Protein AF-A0A7Y5ARB4-F1 (afdb_monomer)

Sequence (357 aa):
MLLVENVQQQLQLLVRQRLTLIHNRYSGFAQLRQHDYRLLDCVQLASDCAADSTAPGWLNWLLAADRSVLLRPEALSEFEQQSDIWLLLHELKIRRSPGLKQAVLAQLQAENTAETDLYLRLAARLQLTFNPFDTALASTPDATTPEVLWYVACSGQLSLLPALIAFTQQLSADNPLLPCCHLAIYLLNDKAQQKTDEAELALALAATRQLSHQTLMLLMAGASDTVQSRVINQLSNNSGTANMAIAAMGYSGQLKFVPLLLELAQADDSREVATDSLTVLLGSIEADSLLSAPQLVTDFQLPPAGARQLGGSHISSAQLAGIWQGGNTQQRQLVACYRSLATAGTPLSDACALTTA

Radius of gyration: 21.6 Å; Cα contacts (8 Å, |Δi|>4): 464; chains: 1; bounding box: 57×45×59 Å

Foldseek 3Di:
DPDLVCLLVVLVVLLVVLVVLQPDLQNWPVNNQVSLVVNLVSLVSNLVSDDDPPDQPLSVVLSDQDDLDQDDLVSVVVDPPSLLSSLQSLLSSCVRVVCNLVSLVVVCQDPDDPCNLSSLVSCLQVLPDDASCVGVCVVDLVSDDLSNLVSLLQNLPLVCLVVLVVSLVPDDPPDLCNLSSVSSNLLQPDCVPDPDQLLVSQVSCVVSVNRDLLSLLLSLLQDDPVSLVSNLVVLCVDPSRVLVSLLSLLSNQFCVCVLVLLVLCVDPVNVVSSLVSLCQNANNVVSVVCNVPVVCVVVPPDPPHPFGGTNNHTDDPVVLVVCCRTGRQSNVQSSLSNVSSVDNSNGRHHSSHSDPD

Organism: NCBI:txid2740584

Nearest PDB structures (foldseek):
  1oyz-assembly1_A  TM=2.532E-01  e=2.401E+00  Escherichia coli
  6loe-assembly1_C  TM=1.280E-01  e=8.356E+00  Roseiflexus castenholzii DSM 13941

Secondary structure (DSSP, 8-state):
---HHHHHHHHHHHHHHHHHHHH-TT--HHHHHHHHHHHHHHHHHHHHT---TTS-HHHHHHH-TT--SPPPGGGGTT-SSHHHHHHHHHHHHHHH-TTHHHHHHHHHHSS--TTHHHHHHHHHHHT----TTSSGGGSSGGG--HHHHHHHHHS--GGGHHHHHHHHHHS-TT-TTHHHHHHHHHHHS-TTT----HHHHHHHHHHTT---HHHHHHHHHHS-HHHHHHHHHHHHTSGGGHHHHHHHHHHH-BGGGHHHHHHHHHSTTTHHHHHHHHHHHH-HHHHHHHHH-GGGGTTS-PPSTT-BEETTEE-SHHHHHHHHHHS-HHHHHHHHHHHHHHSTT-----TTS----

Solvent-accessible surface area (backbone atoms only — not comparable to full-atom values): 19605 Å² total; per-residue (Å²): 135,84,60,75,84,50,39,57,57,49,41,55,49,45,56,54,49,50,59,54,43,56,75,30,71,82,36,24,39,60,59,52,29,54,49,44,49,54,44,52,53,35,48,52,56,37,37,76,68,54,79,59,92,84,54,57,69,55,56,50,54,58,44,46,81,85,62,65,72,78,85,61,72,80,66,36,74,92,45,93,60,36,69,62,50,51,47,52,52,48,54,56,34,33,74,76,32,60,69,39,53,56,44,54,51,52,55,73,54,45,75,88,56,100,57,51,58,61,55,34,52,43,32,35,58,69,63,56,91,79,65,65,72,83,27,63,47,46,78,40,80,88,60,58,49,68,47,58,33,50,28,58,31,29,48,20,55,54,85,49,48,68,58,51,52,56,52,55,72,71,50,60,95,83,41,74,56,52,44,43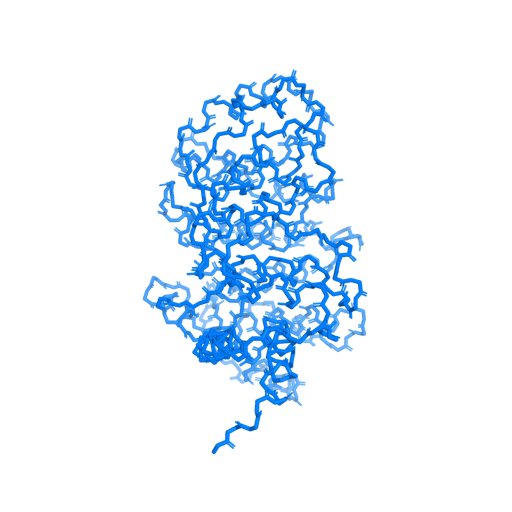,46,53,51,19,46,62,47,44,40,56,73,91,79,56,89,77,59,50,39,62,48,51,49,48,20,48,76,58,72,66,60,43,72,70,57,48,35,36,39,34,55,72,37,52,75,70,44,39,53,50,36,30,56,57,30,52,74,35,84,94,31,38,66,57,17,42,38,42,46,21,50,54,16,45,61,86,43,52,70,60,34,55,56,37,36,70,39,82,95,39,21,67,49,20,47,50,16,39,23,34,25,40,20,50,68,56,31,50,50,38,72,76,38,62,78,50,58,80,72,52,80,69,67,63,96,86,50,41,25,48,53,61,35,59,78,42,79,73,46,41,56,51,38,50,57,54,28,24,36,68,46,23,33,44,41,26,33,47,52,22,76,73,37,66,40,41,46,44,59,53,53,80,48,90,52,84,129

Mean predicted aligned error: 6.36 Å

Structure (mmCIF, N/CA/C/O backbone):
data_AF-A0A7Y5ARB4-F1
#
_entry.id   AF-A0A7Y5ARB4-F1
#
loop_
_atom_site.group_PDB
_atom_site.id
_atom_site.type_symbol
_atom_site.label_atom_id
_atom_site.label_alt_id
_atom_site.label_comp_id
_atom_site.label_asym_id
_atom_site.label_entity_id
_atom_site.label_seq_id
_atom_site.pdbx_PDB_ins_code
_atom_site.Cartn_x
_atom_site.Cartn_y
_atom_site.Cartn_z
_atom_site.occupancy
_atom_site.B_iso_or_equiv
_atom_site.auth_seq_id
_atom_site.auth_comp_id
_atom_site.auth_asym_id
_atom_site.auth_atom_id
_atom_site.pdbx_PDB_model_num
ATOM 1 N N . MET A 1 1 ? -3.358 -21.841 -32.229 1.00 34.72 1 MET A N 1
ATOM 2 C CA . MET A 1 1 ? -2.361 -20.914 -32.804 1.00 34.72 1 MET A CA 1
ATOM 3 C C . MET A 1 1 ? -2.869 -19.503 -32.563 1.00 34.72 1 MET A C 1
ATOM 5 O O . MET A 1 1 ? -3.880 -19.146 -33.150 1.00 34.72 1 MET A O 1
ATOM 9 N N . LEU A 1 2 ? -2.256 -18.753 -31.645 1.00 41.72 2 LEU A N 1
ATOM 10 C CA . LEU A 1 2 ? -2.499 -17.311 -31.532 1.00 41.72 2 LEU A CA 1
ATOM 11 C C . LEU A 1 2 ? -1.810 -16.650 -32.731 1.00 41.72 2 LEU A C 1
ATOM 13 O O . LEU A 1 2 ? -0.634 -16.910 -32.973 1.00 41.72 2 LEU A O 1
ATOM 17 N N . LEU A 1 3 ? -2.558 -15.886 -33.527 1.00 49.59 3 LEU A N 1
ATOM 18 C CA . LEU A 1 3 ? -1.995 -15.107 -34.630 1.00 49.59 3 LEU A CA 1
ATOM 19 C C . LEU A 1 3 ? -1.077 -14.029 -34.043 1.00 49.59 3 LEU A C 1
ATOM 21 O O . LEU A 1 3 ? -1.460 -13.343 -33.097 1.00 49.59 3 LEU A O 1
ATOM 25 N N . VAL A 1 4 ? 0.126 -13.902 -34.600 1.00 53.97 4 VAL A N 1
ATOM 26 C CA . VAL A 1 4 ? 1.216 -13.038 -34.113 1.00 53.97 4 VAL A CA 1
ATOM 27 C C . VAL A 1 4 ? 0.781 -11.572 -33.935 1.00 53.97 4 VAL A C 1
ATOM 29 O O . VAL A 1 4 ? 1.145 -10.945 -32.944 1.00 53.97 4 VAL A O 1
ATOM 32 N N . GLU A 1 5 ? -0.089 -11.062 -34.812 1.00 57.59 5 GLU A N 1
ATOM 33 C CA . GLU A 1 5 ? -0.646 -9.696 -34.745 1.00 57.59 5 GLU A CA 1
ATOM 34 C C . GLU A 1 5 ? -1.520 -9.439 -33.501 1.00 57.59 5 GLU A C 1
ATOM 36 O O . GLU A 1 5 ? -1.657 -8.303 -33.053 1.00 57.59 5 GLU A O 1
ATOM 41 N N . ASN A 1 6 ? -2.079 -10.484 -32.886 1.00 78.12 6 ASN A N 1
ATOM 42 C CA . ASN A 1 6 ? -2.945 -10.353 -31.713 1.00 78.12 6 ASN A CA 1
ATOM 43 C C . ASN A 1 6 ? -2.143 -10.295 -30.398 1.00 78.12 6 ASN A C 1
ATOM 45 O O . ASN A 1 6 ? -2.620 -9.775 -29.396 1.00 78.12 6 ASN A O 1
ATOM 49 N N . VAL A 1 7 ? -0.897 -10.783 -30.375 1.00 82.62 7 VAL A N 1
ATOM 50 C CA . VAL A 1 7 ? -0.133 -10.928 -29.120 1.00 82.62 7 VAL A CA 1
ATOM 51 C C . VAL A 1 7 ? 0.193 -9.566 -28.493 1.00 82.62 7 VAL A C 1
ATOM 53 O O . VAL A 1 7 ? 0.093 -9.401 -27.278 1.00 82.62 7 VAL A O 1
ATOM 56 N N . GLN A 1 8 ? 0.518 -8.557 -29.305 1.00 83.88 8 GLN A N 1
ATOM 57 C CA . GLN A 1 8 ? 0.785 -7.200 -28.813 1.00 83.88 8 GLN A CA 1
ATOM 58 C C . GLN A 1 8 ? -0.482 -6.523 -28.269 1.00 83.88 8 GLN A C 1
ATOM 60 O O . GLN A 1 8 ? -0.448 -5.939 -27.186 1.00 83.88 8 GLN A O 1
ATOM 65 N N . GLN A 1 9 ? -1.613 -6.650 -28.969 1.00 85.50 9 GLN A N 1
ATOM 66 C CA . GLN A 1 9 ? -2.910 -6.138 -28.504 1.00 85.50 9 GLN A CA 1
ATOM 67 C C . GLN A 1 9 ? -3.357 -6.841 -27.215 1.00 85.50 9 GLN A C 1
ATOM 69 O O . GLN A 1 9 ? -3.839 -6.203 -26.278 1.00 85.50 9 GLN A O 1
ATOM 74 N N . GLN A 1 10 ? -3.128 -8.151 -27.129 1.00 88.94 10 GLN A N 1
ATOM 75 C CA . GLN A 1 10 ? -3.387 -8.939 -25.932 1.00 88.94 10 GLN A CA 1
ATOM 76 C C . GLN A 1 10 ? -2.530 -8.471 -24.751 1.00 88.94 10 GLN A C 1
ATOM 78 O O . GLN A 1 10 ? -3.049 -8.335 -23.644 1.00 88.94 10 GLN A O 1
ATOM 83 N N . LEU A 1 11 ? -1.247 -8.172 -24.968 1.00 90.25 11 LEU A N 1
ATOM 84 C CA . LEU A 1 11 ? -0.375 -7.640 -23.923 1.00 90.25 11 LEU A CA 1
ATOM 85 C C . LEU A 1 11 ? -0.862 -6.276 -23.414 1.00 90.25 11 LEU A C 1
ATOM 87 O O . LEU A 1 11 ? -0.943 -6.067 -22.204 1.00 90.25 11 LEU A O 1
ATOM 91 N N . GLN A 1 12 ? -1.252 -5.369 -24.313 1.00 89.31 12 GLN A N 1
ATOM 92 C CA . GLN A 1 12 ? -1.839 -4.081 -23.925 1.00 89.31 12 GLN A CA 1
ATOM 93 C C . GLN A 1 12 ? -3.097 -4.265 -23.069 1.00 89.31 12 GLN A C 1
ATOM 95 O O . GLN A 1 12 ? -3.248 -3.616 -22.030 1.00 89.31 12 GLN A O 1
ATOM 100 N N . LEU A 1 13 ? -3.980 -5.182 -23.473 1.00 90.44 13 LEU A N 1
ATOM 101 C CA . LEU A 1 13 ? -5.188 -5.504 -22.724 1.00 90.44 13 LEU A CA 1
ATOM 102 C C . LEU A 1 13 ? -4.859 -6.053 -21.330 1.00 90.44 13 LEU A C 1
ATOM 104 O O . LEU A 1 13 ? -5.446 -5.594 -20.354 1.00 90.44 13 LEU A O 1
ATOM 108 N N . LEU A 1 14 ? -3.911 -6.988 -21.222 1.00 93.75 14 LEU A N 1
ATOM 109 C CA . LEU A 1 14 ? -3.495 -7.565 -19.940 1.00 93.75 14 LEU A CA 1
ATOM 110 C C . LEU A 1 14 ? -2.892 -6.500 -19.011 1.00 93.75 14 LEU A C 1
ATOM 112 O O . LEU A 1 14 ? -3.211 -6.470 -17.826 1.00 93.75 14 LEU A O 1
ATOM 116 N N . VAL A 1 15 ? -2.078 -5.574 -19.523 1.00 92.31 15 VAL A N 1
ATOM 117 C CA . VAL A 1 15 ? -1.545 -4.458 -18.716 1.00 92.31 15 VAL A CA 1
ATOM 118 C C . VAL A 1 15 ? -2.681 -3.603 -18.139 1.00 92.31 15 VAL A C 1
ATOM 120 O O . VAL A 1 15 ? -2.695 -3.331 -16.938 1.00 92.31 15 VAL A O 1
ATOM 123 N N . ARG A 1 16 ? -3.676 -3.239 -18.959 1.00 91.12 16 ARG A N 1
ATOM 124 C CA . ARG A 1 16 ? -4.848 -2.468 -18.503 1.00 91.12 16 ARG A CA 1
ATOM 125 C C . ARG A 1 16 ? -5.691 -3.252 -17.496 1.00 91.12 16 ARG A C 1
ATOM 127 O O . ARG A 1 16 ? -6.071 -2.711 -16.461 1.00 91.12 16 ARG A O 1
ATOM 134 N N . GLN A 1 17 ? -5.928 -4.538 -17.752 1.00 92.56 17 GLN A N 1
ATOM 135 C CA . GLN A 1 17 ? -6.647 -5.421 -16.831 1.00 92.56 17 GLN A CA 1
ATOM 136 C C . GLN A 1 17 ? -5.944 -5.519 -15.477 1.00 92.56 17 GLN A C 1
ATOM 138 O O . GLN A 1 17 ? -6.615 -5.508 -14.445 1.00 92.56 17 GLN A O 1
ATOM 143 N N . ARG A 1 18 ? -4.606 -5.553 -15.452 1.00 92.56 18 ARG A N 1
ATOM 144 C CA . ARG A 1 18 ? -3.857 -5.607 -14.195 1.00 92.56 18 ARG A CA 1
ATOM 145 C C . ARG A 1 18 ? -4.130 -4.397 -13.307 1.00 92.56 18 ARG A C 1
ATOM 147 O O . ARG A 1 18 ? -4.304 -4.588 -12.105 1.00 92.56 18 ARG A O 1
ATOM 154 N N . LEU A 1 19 ? -4.212 -3.191 -13.870 1.00 88.44 19 LEU A N 1
ATOM 155 C CA . LEU A 1 19 ? -4.562 -1.994 -13.100 1.00 88.44 19 LEU A CA 1
ATOM 156 C C . LEU A 1 19 ? -5.958 -2.091 -12.487 1.00 88.44 19 LEU A C 1
ATOM 158 O O . LEU A 1 19 ? -6.139 -1.802 -11.306 1.00 88.44 19 LEU A O 1
ATOM 162 N N . THR A 1 20 ? -6.943 -2.537 -13.267 1.00 90.75 20 THR A N 1
ATOM 163 C CA . THR A 1 20 ? -8.311 -2.712 -12.768 1.00 90.75 20 THR A CA 1
ATOM 164 C C . THR A 1 20 ? -8.356 -3.753 -11.653 1.00 90.75 20 THR A C 1
ATOM 166 O O . THR A 1 20 ? -9.022 -3.549 -10.642 1.00 90.75 20 THR A O 1
ATOM 169 N N . LEU A 1 21 ? -7.624 -4.861 -11.801 1.00 91.75 21 LEU A N 1
ATOM 170 C CA . LEU A 1 21 ? -7.622 -5.932 -10.810 1.00 91.75 21 LEU A CA 1
ATOM 171 C C . LEU A 1 21 ? -7.014 -5.498 -9.470 1.00 91.75 21 LEU A C 1
ATOM 173 O O . LEU A 1 21 ? -7.521 -5.942 -8.447 1.00 91.75 21 LEU A O 1
ATOM 177 N N . ILE A 1 22 ? -5.985 -4.639 -9.448 1.00 89.25 22 ILE A N 1
ATOM 178 C CA . ILE A 1 22 ? -5.366 -4.142 -8.197 1.00 89.25 22 ILE A CA 1
ATOM 179 C C . ILE A 1 22 ? -6.381 -3.435 -7.305 1.00 89.25 22 ILE A C 1
ATOM 181 O O . ILE A 1 22 ? -6.371 -3.631 -6.089 1.00 89.25 22 ILE A O 1
ATOM 185 N N . HIS A 1 23 ? -7.229 -2.618 -7.924 1.00 86.12 23 HIS A N 1
ATOM 186 C CA . HIS A 1 23 ? -8.194 -1.755 -7.250 1.00 86.12 23 HIS A CA 1
ATOM 187 C C . HIS A 1 23 ? -9.547 -2.441 -7.027 1.00 86.12 23 HIS A C 1
ATOM 189 O O . HIS A 1 23 ? -10.429 -1.897 -6.371 1.00 86.12 23 HIS A O 1
ATOM 195 N N . ASN A 1 24 ? -9.731 -3.646 -7.564 1.00 90.25 24 ASN A N 1
ATOM 196 C CA . ASN A 1 24 ? -10.984 -4.368 -7.449 1.00 90.25 24 ASN A CA 1
ATOM 197 C C . ASN A 1 24 ? -11.077 -5.094 -6.095 1.00 90.25 24 ASN A C 1
ATOM 199 O O . ASN A 1 24 ? -10.249 -5.941 -5.755 1.00 90.25 24 ASN A O 1
ATOM 203 N N . ARG A 1 25 ? -12.150 -4.798 -5.356 1.00 89.44 25 ARG A N 1
ATOM 204 C CA . ARG A 1 25 ? -12.478 -5.380 -4.046 1.00 89.44 25 ARG A CA 1
ATOM 205 C C . ARG A 1 25 ? -12.600 -6.911 -4.035 1.00 89.44 25 ARG A C 1
ATOM 207 O O . ARG A 1 25 ? -12.380 -7.510 -2.984 1.00 89.44 25 ARG A O 1
ATOM 214 N N . TYR A 1 26 ? -12.922 -7.532 -5.170 1.00 90.06 26 TYR A N 1
ATOM 215 C CA . TYR A 1 26 ? -13.093 -8.982 -5.336 1.00 90.06 26 TYR A CA 1
ATOM 216 C C . TYR A 1 26 ? -11.832 -9.696 -5.837 1.00 90.06 26 TYR A C 1
ATOM 218 O O . TYR A 1 26 ? -11.793 -10.926 -5.857 1.00 90.06 26 TYR A O 1
ATOM 226 N N . SER A 1 27 ? -10.800 -8.955 -6.244 1.00 89.62 27 SER A N 1
ATOM 227 C CA . SER A 1 27 ? -9.558 -9.554 -6.726 1.00 89.62 27 SER A CA 1
ATOM 228 C C . SER A 1 27 ? -8.702 -10.041 -5.562 1.00 89.62 27 SER A C 1
ATOM 230 O O . SER A 1 27 ? -7.991 -9.264 -4.921 1.00 89.62 27 SER A O 1
ATOM 232 N N . GLY A 1 28 ? -8.730 -11.348 -5.313 1.00 88.44 28 GLY A N 1
ATOM 233 C CA . GLY A 1 28 ? -7.816 -12.000 -4.374 1.00 88.44 28 GLY A CA 1
ATOM 234 C C . GLY A 1 28 ? -6.401 -12.192 -4.941 1.00 88.44 28 GLY A C 1
ATOM 235 O O . GLY A 1 28 ? -6.167 -12.112 -6.152 1.00 88.44 28 GLY A O 1
ATOM 236 N N . PHE A 1 29 ? -5.445 -12.530 -4.068 1.00 89.81 29 PHE A N 1
ATOM 237 C CA . PHE A 1 29 ? -4.044 -12.794 -4.444 1.00 89.81 29 PHE A CA 1
ATOM 238 C C . PHE A 1 29 ? -3.904 -13.864 -5.538 1.00 89.81 29 PHE A C 1
ATOM 240 O O . PHE A 1 29 ? -3.145 -13.664 -6.482 1.00 89.81 29 PHE A O 1
ATOM 247 N N . ALA A 1 30 ? -4.643 -14.977 -5.460 1.00 89.56 30 ALA A N 1
ATOM 248 C CA . ALA A 1 30 ? -4.539 -16.061 -6.442 1.00 89.56 30 ALA A CA 1
ATOM 249 C C . ALA A 1 30 ? -4.924 -15.615 -7.865 1.00 89.56 30 ALA A C 1
ATOM 251 O O . ALA A 1 30 ? -4.249 -15.976 -8.831 1.00 89.56 30 ALA A O 1
ATOM 252 N N . GLN A 1 31 ? -5.971 -14.793 -7.994 1.00 90.50 31 GLN A N 1
ATOM 253 C CA . GLN A 1 31 ? -6.400 -14.241 -9.279 1.00 90.50 31 GLN A CA 1
ATOM 254 C C . GLN A 1 31 ? -5.362 -13.259 -9.832 1.00 90.50 31 GLN A C 1
ATOM 256 O O . GLN A 1 31 ? -5.015 -13.338 -11.011 1.00 90.50 31 GLN A O 1
ATOM 261 N N . LEU A 1 32 ? -4.828 -12.376 -8.980 1.00 90.81 32 LEU A N 1
ATOM 262 C CA . LEU A 1 32 ? -3.760 -11.446 -9.358 1.00 90.81 32 LEU A CA 1
ATOM 263 C C . LEU A 1 32 ? -2.495 -12.184 -9.802 1.00 90.81 32 LEU A C 1
ATOM 265 O O . LEU A 1 32 ? -1.947 -11.869 -10.852 1.00 90.81 32 LEU A O 1
ATOM 269 N N . ARG A 1 33 ? -2.092 -13.226 -9.074 1.00 91.62 33 ARG A N 1
ATOM 270 C CA . ARG A 1 33 ? -0.942 -14.068 -9.414 1.00 91.62 33 ARG A CA 1
ATOM 271 C C . ARG A 1 33 ? -1.139 -14.807 -10.734 1.00 91.62 33 ARG A C 1
ATOM 273 O O . ARG A 1 33 ? -0.235 -14.849 -11.562 1.00 91.62 33 ARG A O 1
ATOM 280 N N . GLN A 1 34 ? -2.321 -15.382 -10.962 1.00 91.69 34 GLN A N 1
ATOM 281 C CA . GLN A 1 34 ? -2.627 -16.034 -12.237 1.00 91.69 34 GLN A CA 1
ATOM 282 C C . GLN A 1 34 ? -2.570 -15.034 -13.397 1.00 91.69 34 GLN A C 1
ATOM 284 O O . GLN A 1 34 ? -2.060 -15.360 -14.470 1.00 91.69 34 GLN A O 1
ATOM 289 N N . HIS A 1 35 ? -3.085 -13.824 -13.186 1.00 94.06 35 HIS A N 1
ATOM 290 C CA . HIS A 1 35 ? -2.985 -12.750 -14.161 1.00 94.06 35 HIS A CA 1
ATOM 291 C C . HIS A 1 35 ? -1.520 -12.347 -14.407 1.00 94.06 35 HIS A C 1
ATOM 293 O O . HIS A 1 35 ? -1.123 -12.204 -15.559 1.00 94.06 35 HIS A O 1
ATOM 299 N N . ASP A 1 36 ? -0.706 -12.221 -13.357 1.00 93.62 36 ASP A N 1
ATOM 300 C CA . ASP A 1 36 ? 0.722 -11.889 -13.453 1.00 93.62 36 ASP A CA 1
ATOM 301 C C . ASP A 1 36 ? 1.504 -12.916 -14.272 1.00 93.62 36 ASP A C 1
ATOM 303 O O . ASP A 1 36 ? 2.295 -12.530 -15.132 1.00 93.62 36 ASP A O 1
ATOM 307 N N . TYR A 1 37 ? 1.242 -14.214 -14.086 1.00 93.12 37 TYR A N 1
ATOM 308 C CA . TYR A 1 37 ? 1.848 -15.251 -14.928 1.00 93.12 37 TYR A CA 1
ATOM 309 C C . TYR A 1 37 ? 1.443 -15.115 -16.395 1.00 93.12 37 TYR A C 1
ATOM 311 O O . TYR A 1 37 ? 2.309 -15.108 -17.264 1.00 93.12 37 TYR A O 1
ATOM 319 N N . ARG A 1 38 ? 0.147 -14.922 -16.681 1.00 93.12 38 ARG A N 1
ATOM 320 C CA . ARG A 1 38 ? -0.329 -14.716 -18.062 1.00 93.12 38 ARG A CA 1
ATOM 321 C C . ARG A 1 38 ? 0.302 -13.486 -18.706 1.00 93.12 38 ARG A C 1
ATOM 323 O O . ARG A 1 38 ? 0.615 -13.509 -19.893 1.00 93.12 38 ARG A O 1
ATOM 330 N N . LEU A 1 39 ? 0.470 -12.416 -17.932 1.00 93.88 39 LEU A N 1
ATOM 331 C CA . LEU A 1 39 ? 1.109 -11.189 -18.380 1.00 93.88 39 LEU A CA 1
ATOM 332 C C . LEU A 1 39 ? 2.581 -11.442 -18.727 1.00 93.88 39 LEU A C 1
ATOM 334 O O . LEU A 1 39 ? 3.002 -11.092 -19.823 1.00 93.88 39 LEU A O 1
ATOM 338 N N . LEU A 1 40 ? 3.338 -12.107 -17.850 1.00 92.25 40 LEU A N 1
ATOM 339 C CA . LEU A 1 40 ? 4.743 -12.458 -18.091 1.00 92.25 40 LEU A CA 1
ATOM 340 C C . LEU A 1 40 ? 4.922 -13.374 -19.311 1.00 92.25 40 LEU A C 1
ATOM 342 O O . LEU A 1 40 ? 5.776 -13.093 -20.154 1.00 92.25 40 LEU A O 1
ATOM 346 N N . ASP A 1 41 ? 4.088 -14.408 -19.445 1.00 91.12 41 ASP A N 1
ATOM 347 C CA . ASP A 1 41 ? 4.100 -15.313 -20.600 1.00 91.12 41 ASP A CA 1
ATOM 348 C C . ASP A 1 41 ? 3.818 -14.547 -21.900 1.00 91.12 41 ASP A C 1
ATOM 350 O O . ASP A 1 41 ? 4.502 -14.730 -22.908 1.00 91.12 41 ASP A O 1
ATOM 354 N N . CYS A 1 42 ? 2.842 -13.634 -21.877 1.00 91.88 42 CYS A N 1
ATOM 355 C CA . CYS A 1 42 ? 2.497 -12.811 -23.030 1.00 91.88 42 CYS A CA 1
ATOM 356 C C . CYS A 1 42 ? 3.624 -11.834 -23.401 1.00 91.88 42 CYS A C 1
ATOM 358 O O . CYS A 1 42 ? 3.914 -11.675 -24.585 1.00 91.88 42 CYS A O 1
ATOM 360 N N . VAL A 1 43 ? 4.314 -11.236 -22.419 1.00 91.69 43 VAL A N 1
ATOM 361 C CA . VAL A 1 43 ? 5.508 -10.409 -22.678 1.00 91.69 43 VAL A CA 1
ATOM 362 C C . VAL A 1 43 ? 6.608 -11.231 -23.346 1.00 91.69 43 VAL A C 1
ATOM 364 O O . VAL A 1 43 ? 7.237 -10.746 -24.288 1.00 91.69 43 VAL A O 1
ATOM 367 N N . GLN A 1 44 ? 6.840 -12.463 -22.888 1.00 89.75 44 GLN A N 1
ATOM 368 C CA . GLN A 1 44 ? 7.851 -13.330 -23.483 1.00 89.75 44 GLN A CA 1
ATOM 369 C C . GLN A 1 44 ? 7.501 -13.668 -24.940 1.00 89.75 44 GLN A C 1
ATOM 371 O O . GLN A 1 44 ? 8.298 -13.392 -25.835 1.00 89.75 44 GLN A O 1
ATOM 376 N N . LEU A 1 45 ? 6.274 -14.130 -25.197 1.00 89.44 45 LEU A N 1
ATOM 377 C CA . LEU A 1 45 ? 5.795 -14.424 -26.553 1.00 89.44 45 LEU A CA 1
ATOM 378 C C . LEU A 1 45 ? 5.860 -13.201 -27.480 1.00 89.44 45 LEU A C 1
ATOM 380 O O . LEU A 1 45 ? 6.313 -13.310 -28.618 1.00 89.44 45 LEU A O 1
ATOM 384 N N . ALA A 1 46 ? 5.434 -12.030 -26.997 1.00 88.62 46 ALA A N 1
ATOM 385 C CA . ALA A 1 46 ? 5.468 -10.788 -27.764 1.00 88.62 46 ALA A CA 1
ATOM 386 C C . ALA A 1 46 ? 6.899 -10.379 -28.135 1.00 88.62 46 ALA A C 1
ATOM 388 O O . ALA A 1 46 ? 7.126 -9.834 -29.212 1.00 88.62 46 ALA A O 1
ATOM 389 N N . SER A 1 47 ? 7.869 -10.647 -27.259 1.00 86.31 47 SER A N 1
ATOM 390 C CA . SER A 1 47 ? 9.269 -10.327 -27.531 1.00 86.31 47 SER A CA 1
ATOM 391 C C . SER A 1 47 ? 9.900 -11.238 -28.583 1.00 86.31 47 SER A C 1
ATOM 393 O O . SER A 1 47 ? 10.710 -10.767 -29.380 1.00 86.31 47 SER A O 1
ATOM 395 N N . ASP A 1 48 ? 9.477 -12.503 -28.633 1.00 84.69 48 ASP A N 1
ATOM 396 C CA . ASP A 1 48 ? 9.972 -13.490 -29.597 1.00 84.69 48 ASP A CA 1
ATOM 397 C C . ASP A 1 48 ? 9.416 -13.233 -31.009 1.00 84.69 48 ASP A C 1
ATOM 399 O O . ASP A 1 48 ? 10.031 -13.600 -32.008 1.00 84.69 48 ASP A O 1
ATOM 403 N N . CYS A 1 49 ? 8.270 -12.551 -31.108 1.00 80.19 49 CYS A N 1
ATOM 404 C CA . CYS A 1 49 ? 7.592 -12.249 -32.370 1.00 80.19 49 CYS A CA 1
ATOM 405 C C . CYS A 1 49 ? 8.152 -11.034 -33.140 1.00 80.19 49 CYS A C 1
ATOM 407 O O . CYS A 1 49 ? 7.633 -10.721 -34.208 1.00 80.19 49 CYS A O 1
ATOM 409 N N . ALA A 1 50 ? 9.210 -10.392 -32.627 1.00 65.62 50 ALA A N 1
ATOM 410 C CA . ALA A 1 50 ? 9.745 -9.098 -33.060 1.00 65.62 50 ALA A CA 1
ATOM 411 C C . ALA A 1 50 ? 8.741 -7.932 -32.923 1.00 65.62 50 ALA A C 1
ATOM 413 O O . ALA A 1 50 ? 7.553 -8.029 -33.223 1.00 65.62 50 ALA A O 1
ATOM 414 N N . ALA A 1 51 ? 9.231 -6.801 -32.415 1.00 65.00 51 ALA A N 1
ATOM 415 C CA . ALA A 1 51 ? 8.414 -5.612 -32.208 1.00 65.00 51 ALA A CA 1
ATOM 416 C C . ALA A 1 51 ? 8.004 -4.990 -33.552 1.00 65.00 51 ALA A C 1
ATOM 418 O O . ALA A 1 51 ? 8.845 -4.818 -34.437 1.00 65.00 51 ALA A O 1
ATOM 419 N N . ASP A 1 52 ? 6.727 -4.632 -33.688 1.00 68.44 52 ASP A N 1
ATOM 420 C CA . ASP A 1 52 ? 6.245 -3.916 -34.867 1.00 68.44 52 ASP A CA 1
ATOM 421 C C . ASP A 1 52 ? 6.587 -2.423 -34.729 1.00 68.44 52 ASP A C 1
ATOM 423 O O . ASP A 1 52 ? 6.418 -1.813 -33.672 1.00 68.44 52 ASP A O 1
ATOM 427 N N . SER A 1 53 ? 7.043 -1.818 -35.825 1.00 67.75 53 SER A N 1
ATOM 428 C CA . SER A 1 53 ? 7.251 -0.374 -35.967 1.00 67.75 53 SER A CA 1
ATOM 429 C C . SER A 1 53 ? 6.020 0.471 -35.610 1.00 67.75 53 SER A C 1
ATOM 431 O O . SER A 1 53 ? 6.169 1.648 -35.288 1.00 67.75 53 SER A O 1
ATOM 433 N N . THR A 1 54 ? 4.819 -0.119 -35.640 1.00 77.44 54 THR A N 1
ATOM 434 C CA . THR A 1 54 ? 3.553 0.561 -35.329 1.00 77.44 54 THR A CA 1
ATOM 435 C C . THR A 1 54 ? 3.185 0.558 -33.842 1.00 77.44 54 THR A C 1
ATOM 437 O O . THR A 1 54 ? 2.282 1.290 -33.431 1.00 77.44 54 THR A O 1
ATOM 440 N N . ALA A 1 55 ? 3.876 -0.231 -33.014 1.00 79.44 55 ALA A N 1
ATOM 441 C CA . ALA A 1 55 ? 3.544 -0.365 -31.602 1.00 79.44 55 ALA A CA 1
ATOM 442 C C . ALA A 1 55 ? 3.873 0.910 -30.791 1.00 79.44 55 ALA A C 1
ATOM 444 O O . ALA A 1 55 ? 4.850 1.608 -31.089 1.00 79.44 55 ALA A O 1
ATOM 445 N N . PRO A 1 56 ? 3.117 1.202 -29.710 1.00 86.00 56 PRO A N 1
ATOM 446 C CA . PRO A 1 56 ? 3.426 2.308 -28.809 1.00 86.00 56 PRO A CA 1
ATOM 447 C C . PRO A 1 56 ? 4.847 2.235 -28.237 1.00 86.00 56 PRO A C 1
ATOM 449 O O . PRO A 1 56 ? 5.393 1.158 -27.980 1.00 86.00 56 PRO A O 1
ATOM 452 N N . GLY A 1 57 ? 5.443 3.401 -27.973 1.00 88.12 57 GLY A N 1
ATOM 453 C CA . GLY A 1 57 ? 6.836 3.512 -27.528 1.00 88.12 57 GLY A CA 1
ATOM 454 C C . GLY A 1 57 ? 7.155 2.734 -26.245 1.00 88.12 57 GLY A C 1
ATOM 455 O O . GLY A 1 57 ? 8.215 2.112 -26.160 1.00 88.12 57 GLY A O 1
ATOM 456 N N . TRP A 1 58 ? 6.234 2.707 -25.277 1.00 90.75 58 TRP A N 1
ATOM 457 C CA . TRP A 1 58 ? 6.397 1.938 -24.038 1.00 90.75 58 TRP A CA 1
ATOM 458 C C . TRP A 1 58 ? 6.379 0.423 -24.280 1.00 90.75 58 TRP A C 1
ATOM 460 O O . TRP A 1 58 ? 7.101 -0.314 -23.608 1.00 90.75 58 TRP A O 1
ATOM 470 N N . LEU A 1 59 ? 5.604 -0.051 -25.262 1.00 90.06 59 LEU A N 1
ATOM 471 C CA . LEU A 1 59 ? 5.518 -1.469 -25.600 1.00 90.06 59 LEU A CA 1
ATOM 472 C C . LEU A 1 59 ? 6.812 -1.911 -26.282 1.00 90.06 59 LEU A C 1
ATOM 474 O O . LEU A 1 59 ? 7.438 -2.884 -25.866 1.00 90.06 59 LEU A O 1
ATOM 478 N N . ASN A 1 60 ? 7.290 -1.117 -27.240 1.00 89.19 60 ASN A N 1
ATOM 479 C CA . ASN A 1 60 ? 8.601 -1.314 -27.856 1.00 89.19 60 ASN A CA 1
ATOM 480 C C . ASN A 1 60 ? 9.731 -1.293 -26.820 1.00 89.19 60 ASN A C 1
ATOM 482 O O . ASN A 1 60 ? 10.664 -2.097 -26.882 1.00 89.19 60 ASN A O 1
ATOM 486 N N . TRP A 1 61 ? 9.641 -0.397 -25.835 1.00 91.88 61 TRP A N 1
ATOM 487 C CA . TRP A 1 61 ? 10.583 -0.359 -24.725 1.00 91.88 61 TRP A CA 1
ATOM 488 C C . TRP A 1 61 ? 10.542 -1.640 -23.884 1.00 91.88 61 TRP A C 1
ATOM 490 O O . TRP A 1 61 ? 11.601 -2.206 -23.599 1.00 91.88 61 TRP A O 1
ATOM 500 N N . LEU A 1 62 ? 9.351 -2.129 -23.529 1.00 91.50 62 LEU A N 1
ATOM 501 C CA . LEU A 1 62 ? 9.174 -3.334 -22.721 1.00 91.50 62 LEU A CA 1
ATOM 502 C C . LEU A 1 62 ? 9.738 -4.576 -23.429 1.00 91.50 62 LEU A C 1
ATOM 504 O O . LEU A 1 62 ? 10.449 -5.374 -22.809 1.00 91.50 62 LEU A O 1
ATOM 508 N N . LEU A 1 63 ? 9.467 -4.713 -24.730 1.00 89.69 63 LEU A N 1
ATOM 509 C CA . LEU A 1 63 ? 9.810 -5.900 -25.517 1.00 89.69 63 LEU A CA 1
ATOM 510 C C . LEU A 1 63 ? 11.291 -5.991 -25.908 1.00 89.69 63 LEU A C 1
ATOM 512 O O . LEU A 1 63 ? 11.795 -7.104 -26.042 1.00 89.69 63 LEU A O 1
ATOM 516 N N . ALA A 1 64 ? 12.001 -4.865 -26.038 1.00 87.00 64 ALA A N 1
ATOM 517 C CA . ALA A 1 64 ? 13.414 -4.848 -26.433 1.00 87.00 64 ALA A CA 1
ATOM 518 C C . ALA A 1 64 ? 14.318 -5.644 -25.467 1.00 87.00 64 ALA A C 1
ATOM 520 O O . ALA A 1 64 ? 14.206 -5.475 -24.260 1.00 87.00 64 ALA A O 1
ATOM 521 N N . ALA A 1 65 ? 15.255 -6.460 -25.953 1.00 77.69 65 ALA A N 1
ATOM 522 C CA . ALA A 1 65 ? 16.077 -7.315 -25.082 1.00 77.69 65 ALA A CA 1
ATOM 523 C C . ALA A 1 65 ? 16.974 -6.522 -24.100 1.00 77.69 65 ALA A C 1
ATOM 525 O O . ALA A 1 65 ? 16.906 -6.741 -22.892 1.00 77.69 65 ALA A O 1
ATOM 526 N N . ASP A 1 66 ? 17.717 -5.528 -24.604 1.00 69.56 66 ASP A N 1
ATOM 527 C CA . ASP A 1 66 ? 18.761 -4.816 -23.846 1.00 69.56 66 ASP A CA 1
ATOM 528 C C . ASP A 1 66 ? 18.592 -3.292 -23.889 1.00 69.56 66 ASP A C 1
ATOM 530 O O . ASP A 1 66 ? 19.468 -2.537 -24.312 1.00 69.56 66 ASP A O 1
ATOM 534 N N . ARG A 1 67 ? 17.435 -2.801 -23.436 1.00 71.88 67 ARG A N 1
ATOM 535 C CA . ARG A 1 67 ? 17.281 -1.369 -23.144 1.00 71.88 67 ARG A CA 1
ATOM 536 C C . ARG A 1 67 ? 17.626 -1.101 -21.686 1.00 71.88 67 ARG A C 1
ATOM 538 O O . ARG A 1 67 ? 16.816 -1.368 -20.806 1.00 71.88 67 ARG A O 1
ATOM 545 N N . SER A 1 68 ? 18.816 -0.543 -21.461 1.00 73.19 68 SER A N 1
ATOM 546 C CA . SER A 1 68 ? 19.238 0.033 -20.175 1.00 73.19 68 SER A CA 1
ATOM 547 C C . SER A 1 68 ? 18.643 1.422 -19.917 1.00 73.19 68 SER A C 1
ATOM 549 O O . SER A 1 68 ? 18.670 1.905 -18.790 1.00 73.19 68 SER A O 1
ATOM 551 N N . VAL A 1 69 ? 18.093 2.062 -20.954 1.00 84.69 69 VAL A N 1
ATOM 552 C CA . VAL A 1 69 ? 17.395 3.347 -20.848 1.00 84.69 69 VAL A CA 1
ATOM 553 C C . VAL A 1 69 ? 16.085 3.140 -20.095 1.00 84.69 69 VAL A C 1
ATOM 555 O O . VAL A 1 69 ? 15.292 2.287 -20.489 1.00 84.69 69 V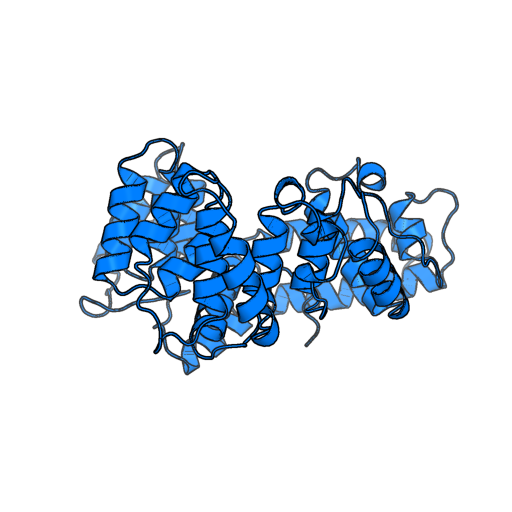AL A O 1
ATOM 558 N N . LEU A 1 70 ? 15.847 3.922 -19.045 1.00 88.81 70 LEU A N 1
ATOM 559 C CA . LEU A 1 70 ? 14.612 3.895 -18.260 1.00 88.81 70 LEU A CA 1
ATOM 560 C C . LEU A 1 70 ? 13.457 4.516 -19.058 1.00 88.81 70 LEU A C 1
ATOM 562 O O . LEU A 1 70 ? 13.659 5.451 -19.839 1.00 88.81 70 LEU A O 1
ATOM 566 N N . LEU A 1 71 ? 12.251 3.967 -18.904 1.00 90.44 71 LEU A N 1
ATOM 567 C CA . LEU A 1 71 ? 11.069 4.529 -19.553 1.00 90.44 71 LEU A CA 1
ATOM 568 C C . LEU A 1 71 ? 10.691 5.820 -18.830 1.00 90.44 71 LEU A C 1
ATOM 570 O O . LEU A 1 71 ? 10.611 5.825 -17.607 1.00 90.44 71 LEU A O 1
ATOM 574 N N . ARG A 1 72 ? 10.429 6.897 -19.569 1.00 86.75 72 ARG A N 1
ATOM 575 C CA . ARG A 1 72 ? 9.955 8.145 -18.963 1.00 86.75 72 ARG A CA 1
ATOM 576 C C . ARG A 1 72 ? 8.427 8.151 -18.816 1.00 86.75 72 ARG A C 1
ATOM 578 O O . ARG A 1 72 ? 7.760 7.568 -19.678 1.00 86.75 72 ARG A O 1
ATOM 585 N N . PRO A 1 73 ? 7.857 8.793 -17.782 1.00 84.19 73 PRO A N 1
ATOM 586 C CA . PRO A 1 73 ? 6.412 8.866 -17.570 1.00 84.19 73 PRO A CA 1
ATOM 587 C C . PRO A 1 73 ? 5.638 9.459 -18.753 1.00 84.19 73 PRO A C 1
ATOM 589 O O . PRO A 1 73 ? 4.549 8.981 -19.059 1.00 84.19 73 PRO A O 1
ATOM 592 N N . GLU A 1 74 ? 6.203 10.417 -19.499 1.00 83.88 74 GLU A N 1
ATOM 593 C CA . GLU A 1 74 ? 5.501 11.063 -20.622 1.00 83.88 74 GLU A CA 1
ATOM 594 C C . GLU A 1 74 ? 5.194 10.092 -21.771 1.00 83.88 74 GLU A C 1
ATOM 596 O O . GLU A 1 74 ? 4.284 10.327 -22.568 1.00 83.88 74 GLU A O 1
ATOM 601 N N . ALA A 1 75 ? 5.919 8.970 -21.848 1.00 85.62 75 ALA A N 1
ATOM 602 C CA . ALA A 1 75 ? 5.666 7.911 -22.821 1.00 85.62 75 ALA A CA 1
ATOM 603 C C . ALA A 1 75 ? 4.381 7.106 -22.530 1.00 85.62 75 ALA A C 1
ATOM 605 O O . ALA A 1 75 ? 4.037 6.212 -23.305 1.00 85.62 75 ALA A O 1
ATOM 606 N N . LEU A 1 76 ? 3.691 7.402 -21.422 1.00 89.31 76 LEU A N 1
ATOM 607 C CA . LEU A 1 76 ? 2.503 6.703 -20.927 1.00 89.31 76 LEU A CA 1
ATOM 608 C C . LEU A 1 76 ? 1.239 7.571 -20.963 1.00 89.31 76 LEU A C 1
ATOM 610 O O . LEU A 1 76 ? 0.269 7.265 -20.277 1.00 89.31 76 LEU A O 1
ATOM 614 N N . SER A 1 77 ? 1.224 8.628 -21.778 1.00 85.81 77 SER A N 1
ATOM 615 C CA . SER A 1 77 ? 0.110 9.584 -21.874 1.00 85.81 77 SER A CA 1
ATOM 616 C C . SER A 1 77 ? -1.247 8.973 -22.246 1.00 85.81 77 SER A C 1
ATOM 618 O O . SER A 1 77 ? -2.277 9.586 -21.985 1.00 85.81 77 SER A O 1
ATOM 620 N N . GLU A 1 78 ? -1.272 7.764 -22.814 1.00 84.81 78 GLU A N 1
ATOM 621 C CA . GLU A 1 78 ? -2.507 7.024 -23.107 1.00 84.81 78 GLU A CA 1
ATOM 622 C C . GLU A 1 78 ? -3.174 6.392 -21.871 1.00 84.81 78 GLU A C 1
ATOM 624 O O . GLU A 1 78 ? -4.300 5.904 -21.967 1.00 84.81 78 GLU A O 1
ATOM 629 N N . PHE A 1 79 ? -2.487 6.365 -20.727 1.00 86.62 79 PHE A N 1
ATOM 630 C CA . PHE A 1 79 ? -2.997 5.805 -19.482 1.00 86.62 79 PHE A CA 1
ATOM 631 C C . PHE A 1 79 ? -3.373 6.915 -18.501 1.00 86.62 79 PHE A C 1
ATOM 633 O O . PHE A 1 79 ? -2.599 7.841 -18.268 1.00 86.62 79 PHE A O 1
ATOM 640 N N . GLU A 1 80 ? -4.538 6.788 -17.865 1.00 85.56 80 GLU A N 1
ATOM 641 C CA . GLU A 1 80 ? -4.971 7.709 -16.805 1.00 85.56 80 GLU A CA 1
ATOM 642 C C . GLU A 1 80 ? -4.104 7.555 -15.540 1.00 85.56 80 GLU A C 1
ATOM 644 O O . GLU A 1 80 ? -3.690 8.540 -14.935 1.00 85.56 80 GLU A O 1
ATOM 649 N N . GLN A 1 81 ? -3.751 6.315 -15.177 1.00 86.50 81 GLN A N 1
ATOM 650 C CA . GLN A 1 81 ? -2.907 5.980 -14.019 1.00 86.50 81 GLN A CA 1
ATOM 651 C C . GLN A 1 81 ? -1.434 5.796 -14.426 1.00 86.50 81 GLN A C 1
ATOM 653 O O . GLN A 1 81 ? -0.884 4.693 -14.364 1.00 86.50 81 GLN A O 1
ATOM 658 N N . GLN A 1 82 ? -0.786 6.877 -14.874 1.00 90.00 82 GLN A N 1
ATOM 659 C CA . GLN A 1 82 ? 0.576 6.818 -15.432 1.00 90.00 82 GLN A CA 1
ATOM 660 C C . GLN A 1 82 ? 1.600 6.236 -14.450 1.00 90.00 82 GLN A C 1
ATOM 662 O O . GLN A 1 82 ? 2.378 5.366 -14.834 1.00 90.00 82 GLN A O 1
ATOM 667 N N . SER A 1 83 ? 1.571 6.654 -13.182 1.00 89.62 83 SER A N 1
ATOM 668 C CA . SER A 1 83 ? 2.511 6.188 -12.153 1.00 89.62 83 SER A CA 1
ATOM 669 C C . SER A 1 83 ? 2.402 4.684 -11.885 1.00 89.62 83 SER A C 1
ATOM 671 O O . SER A 1 83 ? 3.420 3.998 -11.798 1.00 89.62 83 SER A O 1
ATOM 673 N N . ASP A 1 84 ? 1.184 4.144 -11.802 1.00 89.44 84 ASP A N 1
ATOM 674 C CA . ASP A 1 84 ? 0.969 2.721 -11.510 1.00 89.44 84 ASP A CA 1
ATOM 675 C C . ASP A 1 84 ? 1.383 1.835 -12.686 1.00 89.44 84 ASP A C 1
ATOM 677 O O . ASP A 1 84 ? 2.026 0.799 -12.489 1.00 89.44 84 ASP A O 1
ATOM 681 N N . ILE A 1 85 ? 1.082 2.275 -13.914 1.00 92.00 85 ILE A N 1
ATOM 682 C CA . ILE A 1 85 ? 1.568 1.629 -15.142 1.00 92.00 85 ILE A CA 1
ATOM 683 C C . ILE A 1 85 ? 3.085 1.669 -15.172 1.00 92.00 85 ILE A C 1
ATOM 685 O O . ILE A 1 85 ? 3.717 0.649 -15.431 1.00 92.00 85 ILE A O 1
ATOM 689 N N . TRP A 1 86 ? 3.674 2.833 -14.911 1.00 94.00 86 TRP A N 1
ATOM 690 C CA . TRP A 1 86 ? 5.114 3.019 -14.959 1.00 94.00 86 TRP A CA 1
ATOM 691 C C . TRP A 1 86 ? 5.825 2.040 -14.023 1.00 94.00 86 TRP A C 1
ATOM 693 O O . TRP A 1 86 ? 6.765 1.362 -14.446 1.00 94.00 86 TRP A O 1
ATOM 703 N N . LEU A 1 87 ? 5.330 1.900 -12.788 1.00 93.38 87 LEU A N 1
ATOM 704 C CA . LEU A 1 87 ? 5.863 0.949 -11.817 1.00 93.38 87 LEU A CA 1
ATOM 705 C C . LEU A 1 87 ? 5.695 -0.500 -12.303 1.00 93.38 87 LEU A C 1
ATOM 707 O O . LEU A 1 87 ? 6.670 -1.248 -12.317 1.00 93.38 87 LEU A O 1
ATOM 711 N N . LEU A 1 88 ? 4.500 -0.884 -12.768 1.00 94.19 88 LEU A N 1
ATOM 712 C CA . LEU A 1 88 ? 4.228 -2.230 -13.289 1.00 94.19 88 LEU A CA 1
ATOM 713 C C . LEU A 1 88 ? 5.147 -2.589 -14.468 1.00 94.19 88 LEU A C 1
ATOM 715 O O . LEU A 1 88 ? 5.732 -3.672 -14.497 1.00 94.19 88 LEU A O 1
ATOM 719 N N . LEU A 1 89 ? 5.297 -1.686 -15.439 1.00 94.50 89 LEU A N 1
ATOM 720 C CA . LEU A 1 89 ? 6.139 -1.897 -16.616 1.00 94.50 89 LEU A CA 1
ATOM 721 C C . LEU A 1 89 ? 7.615 -2.045 -16.235 1.00 94.50 89 LEU A C 1
ATOM 723 O O . LEU A 1 89 ? 8.300 -2.900 -16.799 1.00 94.50 89 LEU A O 1
ATOM 727 N N . HIS A 1 90 ? 8.106 -1.267 -15.266 1.00 94.25 90 HIS A N 1
ATOM 728 C CA . HIS A 1 90 ? 9.472 -1.418 -14.763 1.00 94.25 90 HIS A CA 1
ATOM 729 C C . HIS A 1 90 ? 9.673 -2.727 -14.007 1.00 94.25 90 HIS A C 1
ATOM 731 O O . HIS A 1 90 ? 10.692 -3.384 -14.218 1.00 94.25 90 HIS A O 1
ATOM 737 N N . GLU A 1 91 ? 8.713 -3.159 -13.188 1.00 93.50 91 GLU A N 1
ATOM 738 C CA . GLU A 1 91 ? 8.776 -4.467 -12.535 1.00 93.50 91 GLU A CA 1
ATOM 739 C C . GLU A 1 91 ? 8.820 -5.602 -13.574 1.00 93.50 91 GLU A C 1
ATOM 741 O O . GLU A 1 91 ? 9.693 -6.470 -13.494 1.00 93.50 91 GLU A O 1
ATOM 746 N N . LEU A 1 92 ? 7.955 -5.566 -14.599 1.00 92.81 92 LEU A N 1
ATOM 747 C CA . LEU A 1 92 ? 7.968 -6.530 -15.710 1.00 92.81 92 LEU A CA 1
ATOM 748 C C . LEU A 1 92 ? 9.311 -6.519 -16.445 1.00 92.81 92 LEU A C 1
ATOM 750 O O . LEU A 1 92 ? 9.882 -7.573 -16.732 1.00 92.81 92 LEU A O 1
ATOM 754 N N . LYS A 1 93 ? 9.839 -5.328 -16.739 1.00 93.00 93 LYS A N 1
ATOM 755 C CA . LYS A 1 93 ? 11.101 -5.180 -17.456 1.00 93.00 93 LYS A CA 1
ATOM 756 C C . LYS A 1 93 ? 12.279 -5.709 -16.652 1.00 93.00 93 LYS A C 1
ATOM 758 O O . LYS A 1 93 ? 13.095 -6.444 -17.194 1.00 93.00 93 LYS A O 1
ATOM 763 N N . ILE A 1 94 ? 12.347 -5.392 -15.363 1.00 91.94 94 ILE A N 1
ATOM 764 C CA . ILE A 1 94 ? 13.406 -5.846 -14.455 1.00 91.94 94 ILE A CA 1
ATOM 765 C C . ILE A 1 94 ? 13.395 -7.367 -14.295 1.00 91.94 94 ILE A C 1
ATOM 767 O O . ILE A 1 94 ? 14.458 -7.973 -14.162 1.00 91.94 94 ILE A O 1
ATOM 771 N N . ARG A 1 95 ? 12.220 -8.007 -14.337 1.00 88.69 95 ARG A N 1
ATOM 772 C CA . ARG A 1 95 ? 12.119 -9.475 -14.334 1.00 88.69 95 ARG A CA 1
ATOM 773 C C . ARG A 1 95 ? 12.789 -10.102 -15.556 1.00 88.69 95 ARG A C 1
ATOM 775 O O . ARG A 1 95 ? 13.402 -11.154 -15.418 1.00 88.69 95 ARG A O 1
ATOM 782 N N . ARG A 1 96 ? 12.686 -9.458 -16.721 1.00 87.06 96 ARG A N 1
ATOM 783 C CA . ARG A 1 96 ? 13.281 -9.938 -17.980 1.00 87.06 96 ARG A CA 1
ATOM 784 C C . ARG A 1 96 ? 14.746 -9.547 -18.138 1.00 87.06 96 ARG A C 1
ATOM 786 O O . ARG A 1 96 ? 15.551 -10.365 -18.565 1.00 87.06 96 ARG A O 1
ATOM 793 N N . SER A 1 97 ? 15.085 -8.322 -17.753 1.00 87.56 97 SER A N 1
ATOM 794 C CA . SER A 1 97 ? 16.415 -7.728 -17.890 1.00 87.56 97 SER A CA 1
ATOM 795 C C . SER A 1 97 ? 16.897 -7.234 -16.515 1.00 87.56 97 SER A C 1
ATOM 797 O O . SER A 1 97 ? 16.823 -6.034 -16.231 1.00 87.56 97 SER A O 1
ATOM 799 N N . PRO A 1 98 ? 17.411 -8.123 -15.635 1.00 85.38 98 PRO A N 1
ATOM 800 C CA . PRO A 1 98 ? 17.809 -7.763 -14.268 1.00 85.38 98 PRO A CA 1
ATOM 801 C C . PRO A 1 98 ? 18.845 -6.636 -14.179 1.00 85.38 98 PRO A C 1
ATOM 803 O O . PRO A 1 98 ? 18.882 -5.926 -13.175 1.00 85.38 98 PRO A O 1
ATOM 806 N N . GLY A 1 99 ? 19.647 -6.431 -15.232 1.00 86.25 99 GLY A N 1
ATOM 807 C CA . GLY A 1 99 ? 20.599 -5.321 -15.336 1.00 86.25 99 GLY A CA 1
ATOM 808 C C . GLY A 1 99 ? 19.952 -3.935 -15.218 1.00 86.25 99 GLY A C 1
ATOM 809 O O . GLY A 1 99 ? 20.598 -3.004 -14.743 1.00 86.25 99 GLY A O 1
ATOM 810 N N . LEU A 1 100 ? 18.656 -3.799 -15.531 1.00 90.06 100 LEU A N 1
ATOM 811 C CA . LEU A 1 100 ? 17.929 -2.537 -15.372 1.00 90.06 100 LEU A CA 1
ATOM 812 C C . LEU A 1 100 ? 17.851 -2.084 -13.903 1.00 90.06 100 LEU A C 1
ATOM 814 O O . LEU A 1 100 ? 17.751 -0.889 -13.644 1.00 90.06 100 LEU A O 1
ATOM 818 N N . LYS A 1 101 ? 17.991 -2.998 -12.927 1.00 90.56 101 LYS A N 1
ATOM 819 C CA . LYS A 1 101 ? 18.093 -2.623 -11.505 1.00 90.56 101 LYS A CA 1
ATOM 820 C C . LYS A 1 101 ? 19.268 -1.684 -11.243 1.00 90.56 101 LYS A C 1
ATOM 822 O O . LYS A 1 101 ? 19.128 -0.750 -10.462 1.00 90.56 101 LYS A O 1
ATOM 827 N N . GLN A 1 102 ? 20.408 -1.910 -11.899 1.00 89.50 102 GLN A N 1
ATOM 828 C CA . GLN A 1 102 ? 21.564 -1.025 -11.753 1.00 89.50 102 GLN A CA 1
ATOM 829 C C . GLN A 1 102 ? 21.306 0.345 -12.376 1.00 89.50 102 GLN A C 1
ATOM 831 O O . GLN A 1 102 ? 21.723 1.342 -11.802 1.00 89.50 102 GLN A O 1
ATOM 836 N N . ALA A 1 103 ? 20.572 0.412 -13.490 1.00 89.44 103 ALA A N 1
ATOM 837 C CA . ALA A 1 103 ? 20.171 1.687 -14.079 1.00 89.44 103 ALA A CA 1
ATOM 838 C C . ALA A 1 103 ? 19.241 2.477 -13.143 1.00 89.44 103 ALA A C 1
ATOM 840 O O . ALA A 1 103 ? 19.439 3.673 -12.968 1.00 89.44 103 ALA A O 1
ATOM 841 N N . VAL A 1 104 ? 18.283 1.809 -12.484 1.00 90.12 104 VAL A N 1
ATOM 842 C CA . VAL A 1 104 ? 17.418 2.437 -11.465 1.00 90.12 104 VAL A CA 1
ATOM 843 C C . VAL A 1 104 ? 18.243 2.970 -10.291 1.00 90.12 104 VAL A C 1
ATOM 845 O O . VAL A 1 104 ? 18.048 4.107 -9.875 1.00 90.12 104 VAL A O 1
ATOM 848 N N . LEU A 1 105 ? 19.190 2.182 -9.774 1.00 89.25 105 LEU A N 1
ATOM 849 C CA . LEU A 1 105 ? 20.070 2.618 -8.684 1.00 89.25 105 LEU A CA 1
ATOM 850 C C . LEU A 1 105 ? 20.965 3.792 -9.094 1.00 89.25 105 LEU A C 1
ATOM 852 O O . LEU A 1 105 ? 21.088 4.749 -8.338 1.00 89.25 105 LEU A O 1
ATOM 856 N N . ALA A 1 106 ? 21.544 3.747 -10.294 1.00 87.62 106 ALA A N 1
ATOM 857 C CA . ALA A 1 106 ? 22.348 4.842 -10.825 1.00 87.62 106 ALA A CA 1
ATOM 858 C C . ALA A 1 106 ? 21.518 6.125 -10.976 1.00 87.62 106 ALA A C 1
ATOM 860 O O . ALA A 1 106 ? 22.004 7.205 -10.659 1.00 87.62 106 ALA A O 1
ATOM 861 N N . GLN A 1 107 ? 20.255 6.005 -11.397 1.00 86.69 107 GLN A N 1
ATOM 862 C CA . GLN A 1 107 ? 19.338 7.138 -11.501 1.00 86.69 107 GLN A CA 1
ATOM 863 C C . GLN A 1 107 ? 18.999 7.739 -10.131 1.00 86.69 107 GLN A C 1
ATOM 865 O O . GLN A 1 107 ? 18.959 8.955 -10.003 1.00 86.69 107 GLN A O 1
ATOM 870 N N . LEU A 1 108 ? 18.802 6.905 -9.105 1.00 86.00 108 LEU A N 1
ATOM 871 C CA . LEU A 1 108 ? 18.575 7.355 -7.724 1.00 86.00 108 LEU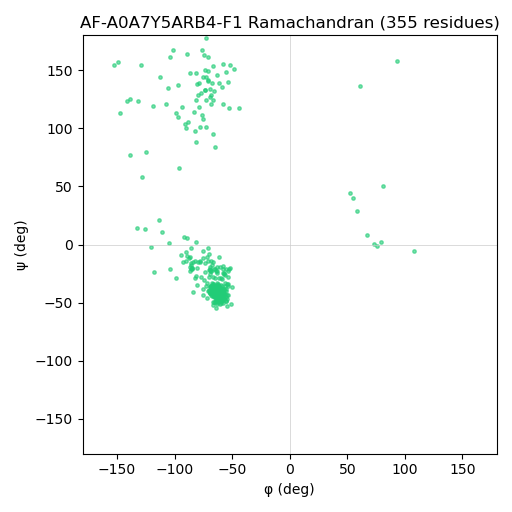 A CA 1
ATOM 872 C C . LEU A 1 108 ? 19.801 8.039 -7.108 1.00 86.00 108 LEU A C 1
ATOM 874 O O . LEU A 1 108 ? 19.660 8.876 -6.223 1.00 86.00 108 LEU A O 1
ATOM 878 N N . GLN A 1 109 ? 21.000 7.667 -7.556 1.00 82.75 109 GLN A N 1
ATOM 879 C CA . GLN A 1 109 ? 22.260 8.263 -7.110 1.00 82.75 109 GLN A CA 1
ATOM 880 C C . GLN A 1 109 ? 22.625 9.535 -7.884 1.00 82.75 109 GLN A C 1
ATOM 882 O O . GLN A 1 109 ? 23.435 10.325 -7.400 1.00 82.75 109 GLN A O 1
ATOM 887 N N . ALA A 1 110 ? 22.058 9.728 -9.076 1.00 78.62 110 ALA A N 1
ATOM 888 C CA . ALA A 1 110 ? 22.292 10.906 -9.891 1.00 78.62 110 ALA A CA 1
ATOM 889 C C . ALA A 1 110 ? 21.563 12.124 -9.306 1.00 78.62 110 ALA A C 1
ATOM 891 O O . ALA A 1 110 ? 20.380 12.071 -8.972 1.00 78.62 110 ALA A O 1
ATOM 892 N N . GLU A 1 111 ? 22.271 13.246 -9.204 1.00 59.31 111 GLU A N 1
ATOM 893 C CA . GLU A 1 111 ? 21.689 14.501 -8.738 1.00 59.31 111 GLU A CA 1
ATOM 894 C C . GLU A 1 111 ? 20.670 15.006 -9.776 1.00 59.31 111 GLU A C 1
ATOM 896 O O . GLU A 1 111 ? 20.950 14.987 -10.977 1.00 59.31 111 GLU A O 1
ATOM 901 N N . ASN A 1 112 ? 19.525 15.530 -9.318 1.00 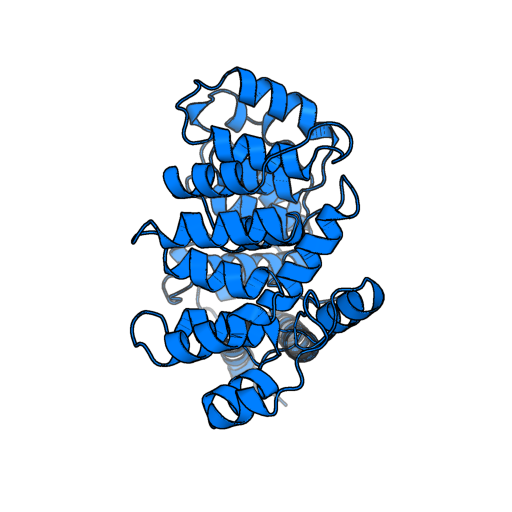56.03 112 ASN A N 1
ATOM 902 C CA . ASN A 1 112 ? 18.646 16.402 -10.111 1.00 56.03 112 ASN A CA 1
ATOM 903 C C . ASN A 1 112 ? 17.679 15.723 -11.109 1.00 56.03 112 ASN A C 1
ATOM 905 O O . ASN A 1 112 ? 17.584 16.126 -12.272 1.00 56.03 112 ASN A O 1
ATOM 909 N N . THR A 1 113 ? 16.907 14.723 -10.670 1.00 57.62 113 THR A N 1
ATOM 910 C CA . THR A 1 113 ? 15.854 14.131 -11.516 1.00 57.62 113 THR A CA 1
ATOM 911 C C . THR A 1 113 ? 14.469 14.550 -11.021 1.00 57.62 113 THR A C 1
ATOM 913 O O . THR A 1 113 ? 14.097 14.284 -9.879 1.00 57.62 113 THR A O 1
ATOM 916 N N . ALA A 1 114 ? 13.683 15.205 -11.882 1.00 60.41 114 ALA A N 1
ATOM 917 C CA . ALA A 1 114 ? 12.309 15.633 -11.579 1.00 60.41 114 ALA A CA 1
ATOM 918 C C . ALA A 1 114 ? 11.354 14.457 -11.266 1.00 60.41 114 ALA A C 1
ATOM 920 O O . ALA A 1 114 ? 10.239 14.664 -10.804 1.00 60.41 114 ALA A O 1
ATOM 921 N N . GLU A 1 115 ? 11.802 13.222 -11.508 1.00 69.62 115 GLU A N 1
ATOM 922 C CA . GLU A 1 115 ? 11.046 11.975 -11.366 1.00 69.62 115 GLU A CA 1
ATOM 923 C C . GLU A 1 115 ? 11.544 11.095 -10.202 1.00 69.62 115 GLU A C 1
ATOM 925 O O . GLU A 1 115 ? 11.157 9.929 -10.107 1.00 69.62 115 GLU A O 1
ATOM 930 N N . THR A 1 116 ? 12.415 11.618 -9.325 1.00 79.94 116 THR A N 1
ATOM 931 C CA . THR A 1 116 ? 13.061 10.847 -8.238 1.00 79.94 116 THR A CA 1
ATOM 932 C C . THR A 1 116 ? 12.043 10.055 -7.401 1.00 79.94 116 THR A C 1
ATOM 934 O O . THR A 1 116 ? 12.282 8.896 -7.061 1.00 79.94 116 THR A O 1
ATOM 937 N N . ASP A 1 117 ? 10.860 10.620 -7.164 1.00 86.50 117 ASP A N 1
ATOM 938 C CA . ASP A 1 117 ? 9.776 10.011 -6.388 1.00 86.50 117 ASP A CA 1
ATOM 939 C C . ASP A 1 117 ? 9.271 8.672 -6.959 1.00 86.50 117 ASP A C 1
ATOM 941 O O . ASP A 1 117 ? 9.014 7.728 -6.206 1.00 86.50 117 ASP A O 1
ATOM 945 N N . LEU A 1 118 ? 9.164 8.533 -8.287 1.00 88.81 118 LEU A N 1
ATOM 946 C CA . LEU A 1 118 ? 8.742 7.271 -8.913 1.00 88.81 118 LEU A CA 1
ATOM 947 C C . LEU A 1 118 ? 9.815 6.191 -8.773 1.00 88.81 118 LEU A C 1
ATOM 949 O O . LEU A 1 118 ? 9.494 5.031 -8.495 1.00 88.81 118 LEU A O 1
ATOM 953 N N . TYR A 1 119 ? 11.086 6.570 -8.904 1.00 90.38 119 TYR A N 1
ATOM 954 C CA . TYR A 1 119 ? 12.203 5.653 -8.693 1.00 90.38 119 TYR A CA 1
ATOM 955 C C . TYR A 1 119 ? 12.295 5.204 -7.231 1.00 90.38 119 TYR A C 1
ATOM 957 O O . TYR A 1 119 ? 12.566 4.030 -6.980 1.00 90.38 119 TYR A O 1
ATOM 965 N N . LEU A 1 120 ? 12.004 6.086 -6.269 1.00 90.31 120 LEU A N 1
ATOM 966 C CA . LEU A 1 120 ? 11.944 5.751 -4.842 1.00 90.31 120 LEU A CA 1
ATOM 967 C C . LEU A 1 120 ? 10.819 4.759 -4.538 1.00 90.31 120 LEU A C 1
ATOM 969 O O . LEU A 1 120 ? 11.036 3.761 -3.845 1.00 90.31 120 LEU A O 1
ATOM 973 N N . ARG A 1 121 ? 9.631 4.976 -5.116 1.00 90.94 121 ARG A N 1
ATOM 974 C CA . ARG A 1 121 ? 8.504 4.036 -5.009 1.00 90.94 121 ARG A CA 1
ATOM 975 C C . ARG A 1 121 ? 8.851 2.679 -5.620 1.00 90.94 121 ARG A C 1
ATOM 977 O O . ARG A 1 121 ? 8.580 1.649 -5.008 1.00 90.94 121 ARG A O 1
ATOM 984 N N . LEU A 1 122 ? 9.503 2.655 -6.784 1.00 92.38 122 LEU A N 1
ATOM 985 C CA . LEU A 1 122 ? 9.976 1.414 -7.403 1.00 92.38 122 LEU A CA 1
ATOM 986 C C . LEU A 1 122 ? 11.032 0.708 -6.547 1.00 92.38 122 LEU A C 1
ATOM 988 O O . LEU A 1 122 ? 10.981 -0.512 -6.397 1.00 92.38 122 LEU A O 1
ATOM 992 N N . ALA A 1 123 ? 11.970 1.458 -5.966 1.00 92.31 123 ALA A N 1
ATOM 993 C CA . ALA A 1 123 ? 12.988 0.915 -5.077 1.00 92.31 123 ALA A CA 1
ATOM 994 C C . ALA A 1 123 ? 12.366 0.271 -3.834 1.00 92.31 123 ALA A C 1
ATOM 996 O O . ALA A 1 123 ? 12.757 -0.840 -3.483 1.00 92.31 123 ALA A O 1
ATOM 997 N N . ALA A 1 124 ? 11.359 0.910 -3.230 1.00 91.00 124 ALA A N 1
ATOM 998 C CA . ALA A 1 124 ? 10.602 0.335 -2.121 1.00 91.00 124 ALA A CA 1
ATOM 999 C C . ALA A 1 124 ? 9.873 -0.955 -2.542 1.00 91.00 124 ALA A C 1
ATOM 1001 O O . ALA A 1 124 ? 10.012 -1.984 -1.886 1.00 91.00 124 ALA A O 1
ATOM 1002 N N . ARG A 1 125 ? 9.170 -0.952 -3.684 1.00 91.12 125 ARG A N 1
ATOM 1003 C CA . ARG A 1 125 ? 8.463 -2.139 -4.212 1.00 91.12 125 ARG A CA 1
ATOM 1004 C C . ARG A 1 125 ? 9.381 -3.329 -4.454 1.00 91.12 125 ARG A C 1
ATOM 1006 O O . ARG A 1 125 ? 9.048 -4.464 -4.119 1.00 91.12 125 ARG A O 1
ATOM 1013 N N . LEU A 1 126 ? 10.551 -3.061 -5.025 1.00 90.69 126 LEU A N 1
ATOM 1014 C CA . LEU A 1 126 ? 11.555 -4.068 -5.355 1.00 90.69 126 LEU A CA 1
ATOM 1015 C C . LEU A 1 126 ? 12.493 -4.405 -4.193 1.00 90.69 126 LEU A C 1
ATOM 1017 O O . LEU A 1 126 ? 13.349 -5.276 -4.363 1.00 90.69 126 LEU A O 1
ATOM 1021 N N . GLN A 1 127 ? 12.346 -3.727 -3.051 1.00 90.56 127 GLN A N 1
ATOM 1022 C CA . GLN A 1 127 ? 13.222 -3.847 -1.885 1.00 90.56 127 GLN A CA 1
ATOM 1023 C C . GLN A 1 127 ? 14.700 -3.657 -2.254 1.00 90.56 127 GLN A C 1
ATOM 1025 O O . GLN A 1 127 ? 15.574 -4.432 -1.859 1.00 90.56 127 GLN A O 1
ATOM 1030 N N . LEU A 1 128 ? 14.981 -2.644 -3.079 1.00 91.19 128 LEU A N 1
ATOM 1031 C CA . LEU A 1 128 ? 16.350 -2.282 -3.432 1.00 91.19 128 LEU A CA 1
ATOM 1032 C C . LEU A 1 128 ? 17.042 -1.653 -2.224 1.00 91.19 128 LEU A C 1
ATOM 1034 O O . LEU A 1 128 ? 16.451 -0.866 -1.491 1.00 91.19 128 LEU A O 1
ATOM 1038 N N . THR A 1 129 ? 18.315 -1.986 -2.042 1.00 89.75 129 THR A N 1
ATOM 1039 C CA . THR A 1 129 ? 19.135 -1.453 -0.955 1.00 89.75 129 THR A CA 1
ATOM 1040 C C . THR A 1 129 ? 20.001 -0.314 -1.474 1.00 89.75 129 THR A C 1
ATOM 1042 O O . THR A 1 129 ? 20.902 -0.538 -2.281 1.00 89.75 129 THR A O 1
ATOM 1045 N N . PHE A 1 130 ? 19.738 0.904 -1.010 1.00 88.94 130 PHE A N 1
ATOM 1046 C CA . PHE A 1 130 ? 20.612 2.065 -1.185 1.00 88.94 130 PHE A CA 1
ATOM 1047 C C . PHE A 1 130 ? 20.417 3.068 -0.037 1.00 88.94 130 PHE A C 1
ATOM 1049 O O . PHE A 1 130 ? 19.339 3.113 0.566 1.00 88.94 130 PHE A O 1
ATOM 1056 N N . ASN A 1 131 ? 21.450 3.869 0.241 1.00 88.69 131 ASN A N 1
ATOM 1057 C CA . ASN A 1 131 ? 21.416 4.923 1.252 1.00 88.69 131 ASN A CA 1
ATOM 1058 C C . ASN A 1 131 ? 21.120 6.288 0.599 1.00 88.69 131 ASN A C 1
ATOM 1060 O O . ASN A 1 131 ? 21.996 6.820 -0.085 1.00 88.69 131 ASN A O 1
ATOM 1064 N N . PRO A 1 132 ? 19.930 6.882 0.808 1.00 86.06 132 PRO A N 1
ATOM 1065 C CA . PRO A 1 132 ? 19.609 8.193 0.250 1.00 86.06 132 PRO A CA 1
ATOM 1066 C C . PRO A 1 132 ? 20.417 9.319 0.908 1.00 86.06 132 PRO A C 1
ATOM 1068 O O . PRO A 1 132 ? 20.622 10.356 0.283 1.00 86.06 132 PRO A O 1
ATOM 1071 N N . PHE A 1 133 ? 20.933 9.105 2.124 1.00 82.31 133 PHE A N 1
ATOM 1072 C CA . PHE A 1 133 ? 21.710 10.093 2.872 1.00 82.31 133 PHE A CA 1
ATOM 1073 C C . PHE A 1 133 ? 23.182 10.202 2.429 1.00 82.31 133 PHE A C 1
ATOM 1075 O O . PHE A 1 133 ? 23.843 11.175 2.775 1.00 82.31 133 PHE A O 1
ATOM 1082 N N . ASP A 1 134 ? 23.701 9.234 1.662 1.00 76.88 134 ASP A N 1
ATOM 1083 C CA . ASP A 1 134 ? 25.066 9.296 1.097 1.00 76.88 134 ASP A CA 1
ATOM 1084 C C . ASP A 1 134 ? 25.095 9.954 -0.292 1.00 76.88 134 ASP A C 1
ATOM 1086 O O . ASP A 1 134 ? 26.157 10.285 -0.819 1.00 76.88 134 ASP A O 1
ATOM 1090 N N . THR A 1 135 ? 23.927 10.105 -0.915 1.00 64.44 135 THR A N 1
ATOM 1091 C CA . THR A 1 135 ? 23.781 10.708 -2.244 1.00 64.44 135 THR A CA 1
ATOM 1092 C C . THR A 1 135 ? 23.597 12.218 -2.134 1.00 64.44 135 THR A C 1
ATOM 1094 O O . THR A 1 135 ? 23.252 12.738 -1.074 1.00 64.44 135 THR A O 1
ATOM 1097 N N . ALA A 1 136 ? 23.773 12.945 -3.236 1.00 51.62 136 ALA A N 1
ATOM 1098 C CA . ALA A 1 136 ? 23.593 14.397 -3.272 1.00 51.62 136 ALA A CA 1
ATOM 1099 C C . ALA A 1 136 ? 22.218 14.887 -2.784 1.00 51.62 136 ALA A C 1
ATOM 1101 O O . ALA A 1 136 ? 22.114 16.029 -2.338 1.00 51.62 136 ALA A O 1
ATOM 1102 N N . LEU A 1 137 ? 21.198 14.016 -2.780 1.00 54.47 137 LEU A N 1
ATOM 1103 C CA . LEU A 1 137 ? 19.886 14.240 -2.152 1.00 54.47 137 LEU A CA 1
ATOM 1104 C C . LEU A 1 137 ? 19.982 14.652 -0.667 1.00 54.47 137 LEU A C 1
ATOM 1106 O O . LEU A 1 137 ? 19.068 15.284 -0.148 1.00 54.47 137 LEU A O 1
ATOM 1110 N N . ALA A 1 138 ? 21.091 14.327 0.003 1.00 51.88 138 ALA A N 1
ATOM 1111 C CA . ALA A 1 138 ? 21.368 14.647 1.402 1.00 51.88 138 ALA A CA 1
ATOM 1112 C C . ALA A 1 138 ? 22.139 15.957 1.618 1.00 51.88 138 ALA A C 1
ATOM 1114 O O . ALA A 1 138 ? 22.237 16.443 2.743 1.00 51.88 138 ALA A O 1
ATOM 1115 N N . SER A 1 139 ? 22.744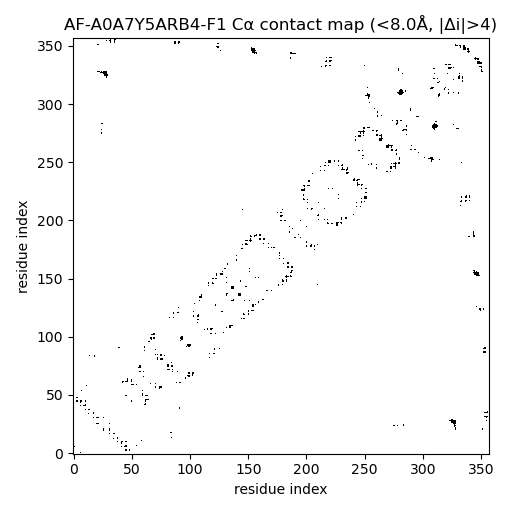 16.507 0.560 1.00 52.34 139 SER A N 1
ATOM 1116 C CA . SER A 1 139 ? 23.675 17.638 0.677 1.00 52.34 139 SER A CA 1
ATOM 1117 C C . SER A 1 139 ? 22.976 18.989 0.870 1.00 52.34 139 SER A C 1
ATOM 1119 O O . SER A 1 139 ? 23.597 19.944 1.338 1.00 52.34 139 SER A O 1
ATOM 1121 N N . THR A 1 140 ? 21.667 19.054 0.617 1.00 59.19 140 THR A N 1
ATOM 1122 C CA . THR A 1 140 ? 20.797 20.167 1.002 1.00 59.19 140 THR A CA 1
ATOM 1123 C C . THR A 1 140 ? 19.534 19.614 1.674 1.00 59.19 140 THR A C 1
ATOM 1125 O O . THR A 1 140 ? 18.823 18.817 1.064 1.00 59.19 140 THR A O 1
ATOM 1128 N N . PRO A 1 141 ? 19.200 20.023 2.914 1.00 59.81 141 PRO A N 1
ATOM 1129 C CA . PRO A 1 141 ? 17.959 19.608 3.578 1.00 59.81 141 PRO A CA 1
ATOM 1130 C C . PRO A 1 141 ? 16.697 19.879 2.743 1.00 59.81 141 PRO A C 1
ATOM 1132 O O . PRO A 1 141 ? 15.726 19.131 2.827 1.00 59.81 141 PRO A O 1
ATOM 1135 N N . ASP A 1 142 ? 16.751 20.898 1.880 1.00 63.38 142 ASP A N 1
ATOM 1136 C CA . ASP A 1 142 ? 15.688 21.275 0.943 1.00 63.38 142 ASP A CA 1
ATOM 1137 C C . ASP A 1 142 ? 15.498 20.286 -0.227 1.00 63.38 142 ASP A C 1
ATOM 1139 O O . ASP A 1 142 ? 14.483 20.351 -0.915 1.00 63.38 142 ASP A O 1
ATOM 1143 N N . ALA A 1 143 ? 16.447 19.374 -0.475 1.00 67.62 143 ALA A N 1
ATOM 1144 C CA . ALA A 1 143 ? 16.350 18.358 -1.530 1.00 67.62 143 ALA A CA 1
ATOM 1145 C C . ALA A 1 143 ? 15.678 17.053 -1.070 1.00 67.62 143 ALA A C 1
ATOM 1147 O O . ALA A 1 143 ? 15.374 16.194 -1.899 1.00 67.62 143 ALA A O 1
ATOM 1148 N N . THR A 1 144 ? 15.434 16.883 0.234 1.00 79.38 144 THR A N 1
ATOM 1149 C CA . THR A 1 144 ? 14.751 15.691 0.754 1.00 79.38 144 THR A CA 1
ATOM 1150 C C . THR A 1 144 ? 13.239 15.810 0.564 1.00 79.38 144 THR A C 1
ATOM 1152 O O . THR A 1 144 ? 12.626 16.787 0.989 1.00 79.38 144 THR A O 1
ATOM 1155 N N . THR A 1 145 ? 12.617 14.790 -0.032 1.00 86.31 145 THR A N 1
ATOM 1156 C CA . THR A 1 145 ? 11.159 14.711 -0.230 1.00 86.31 145 THR A CA 1
ATOM 1157 C C . THR A 1 145 ? 10.503 13.739 0.765 1.00 86.31 145 THR A C 1
ATOM 1159 O O . THR A 1 145 ? 11.186 12.884 1.346 1.00 86.31 145 THR A O 1
ATOM 1162 N N . PRO A 1 146 ? 9.175 13.818 0.982 1.00 89.88 146 PRO A N 1
ATOM 1163 C CA . PRO A 1 146 ? 8.435 12.816 1.753 1.00 89.88 146 PRO A CA 1
ATOM 1164 C C . PRO A 1 146 ? 8.652 11.384 1.243 1.00 89.88 146 PRO A C 1
ATOM 1166 O O . PRO A 1 146 ? 8.734 10.450 2.039 1.00 89.88 146 PRO A O 1
ATOM 1169 N N . GLU A 1 147 ? 8.815 11.201 -0.067 1.00 89.25 147 GLU A N 1
ATOM 1170 C CA . GLU A 1 147 ? 9.084 9.915 -0.707 1.00 89.25 147 GLU A CA 1
ATOM 1171 C C . GLU A 1 147 ? 10.429 9.310 -0.305 1.00 89.25 147 GLU A C 1
ATOM 1173 O O . GLU A 1 147 ? 10.515 8.089 -0.150 1.00 89.25 147 GLU A O 1
ATOM 1178 N N . VAL A 1 148 ? 11.464 10.131 -0.089 1.00 90.38 148 VAL A N 1
ATOM 1179 C CA . VAL A 1 148 ? 12.755 9.651 0.434 1.00 90.38 148 VAL A CA 1
ATOM 1180 C C . VAL A 1 148 ? 12.540 9.039 1.813 1.00 90.38 148 VAL A C 1
ATOM 1182 O O . VAL A 1 148 ? 12.961 7.912 2.074 1.00 90.38 148 VAL A O 1
ATOM 1185 N N . LEU A 1 149 ? 11.832 9.760 2.684 1.00 92.62 149 LEU A N 1
ATOM 1186 C CA . LEU A 1 149 ? 11.547 9.320 4.048 1.00 92.62 149 LEU A CA 1
ATOM 1187 C C . LEU A 1 149 ? 10.635 8.088 4.059 1.00 92.62 149 LEU A C 1
ATOM 1189 O O . LEU A 1 149 ? 10.853 7.175 4.853 1.00 92.62 149 LEU A O 1
ATOM 1193 N N . TRP A 1 150 ? 9.670 8.011 3.141 1.00 92.69 150 TRP A N 1
ATOM 1194 C CA . TRP A 1 150 ? 8.824 6.832 2.966 1.00 92.69 150 TRP A CA 1
ATOM 1195 C C . TRP A 1 150 ? 9.616 5.605 2.503 1.00 92.69 150 TRP A C 1
ATOM 1197 O O . TRP A 1 150 ? 9.437 4.521 3.061 1.00 92.69 150 TRP A O 1
ATOM 1207 N N . TYR A 1 151 ? 10.531 5.756 1.540 1.00 93.06 151 TYR A N 1
ATOM 1208 C CA . TYR A 1 151 ? 11.434 4.676 1.138 1.00 93.06 151 TYR A CA 1
ATOM 1209 C C . TYR A 1 151 ? 12.287 4.206 2.323 1.00 93.06 151 TYR A C 1
ATOM 1211 O O . TYR A 1 151 ? 12.329 3.006 2.598 1.00 93.06 151 TYR A O 1
ATOM 1219 N N . VAL A 1 152 ? 12.907 5.133 3.066 1.00 92.62 152 VAL A N 1
ATOM 1220 C CA . VAL A 1 152 ? 13.706 4.809 4.260 1.00 92.62 152 VAL A CA 1
ATOM 1221 C C . VAL A 1 152 ? 12.870 3.999 5.250 1.00 92.62 152 VAL A C 1
ATOM 1223 O O . VAL A 1 152 ? 13.305 2.925 5.669 1.00 92.62 152 VAL A O 1
ATOM 1226 N N . ALA A 1 153 ? 11.647 4.452 5.540 1.00 91.31 153 ALA A N 1
ATOM 1227 C CA . ALA A 1 153 ? 10.705 3.781 6.430 1.00 91.31 153 ALA A CA 1
ATOM 1228 C C . ALA A 1 153 ? 10.366 2.350 5.973 1.00 91.31 153 ALA A C 1
ATOM 1230 O O . ALA A 1 153 ? 10.337 1.425 6.782 1.00 91.31 153 ALA A O 1
ATOM 1231 N N . CYS A 1 154 ? 10.133 2.153 4.673 1.00 92.12 154 CYS A N 1
ATOM 1232 C CA . CYS A 1 154 ? 9.729 0.862 4.114 1.00 92.12 154 CYS A CA 1
ATOM 1233 C C . CYS A 1 154 ? 10.894 -0.108 3.891 1.00 92.12 154 CYS A C 1
ATOM 1235 O O . CYS A 1 154 ? 10.664 -1.310 3.789 1.00 92.12 154 CYS A O 1
ATOM 1237 N N . SER A 1 155 ? 12.128 0.393 3.808 1.00 92.31 155 SER A N 1
ATOM 1238 C CA . SER A 1 155 ? 13.300 -0.381 3.386 1.00 92.31 155 SER A CA 1
ATOM 1239 C C . SER A 1 155 ? 13.753 -1.465 4.370 1.00 92.31 155 SER A C 1
ATOM 1241 O O . SER A 1 155 ? 14.500 -2.364 3.987 1.00 92.31 155 SER A O 1
ATOM 1243 N N . GLY A 1 156 ? 13.376 -1.359 5.650 1.00 88.81 156 GLY A N 1
ATOM 1244 C CA . GLY A 1 156 ? 13.876 -2.238 6.715 1.00 88.81 156 GLY A CA 1
ATOM 1245 C C . GLY A 1 156 ? 15.373 -2.074 7.032 1.00 88.81 156 GLY A C 1
ATOM 1246 O O . GLY A 1 156 ? 15.931 -2.848 7.809 1.00 88.81 156 GLY A O 1
ATOM 1247 N N . GLN A 1 157 ? 16.055 -1.076 6.463 1.00 91.88 157 GLN A N 1
ATOM 1248 C CA . GLN A 1 157 ? 17.491 -0.875 6.657 1.00 91.88 157 GLN A CA 1
ATOM 1249 C C . GLN A 1 157 ? 17.780 -0.145 7.974 1.00 91.88 157 GLN A C 1
ATOM 1251 O O . GLN A 1 157 ? 17.921 1.076 8.017 1.00 91.88 157 GLN A O 1
ATOM 1256 N N . LEU A 1 158 ? 17.931 -0.909 9.060 1.00 91.12 158 LEU A N 1
ATOM 1257 C CA . LEU A 1 158 ? 18.242 -0.379 10.398 1.00 91.12 158 LEU A CA 1
ATOM 1258 C C . LEU A 1 158 ? 19.520 0.479 10.438 1.00 91.12 158 LEU A C 1
ATOM 1260 O O . LEU A 1 158 ? 19.638 1.383 11.262 1.00 91.12 158 LEU A O 1
ATOM 1264 N N . SER A 1 159 ? 20.463 0.240 9.522 1.00 91.44 159 SER A N 1
ATOM 1265 C CA . SER A 1 159 ? 21.693 1.028 9.380 1.00 91.44 159 SER A CA 1
ATOM 1266 C C . SER A 1 159 ? 21.455 2.494 9.004 1.00 91.44 159 SER A C 1
ATOM 1268 O O . SER A 1 159 ? 22.347 3.309 9.215 1.00 91.44 159 SER A O 1
ATOM 1270 N N . LEU A 1 160 ? 20.280 2.845 8.468 1.00 91.38 160 LEU A N 1
ATOM 1271 C CA . LEU A 1 160 ? 19.927 4.222 8.100 1.00 91.38 160 LEU A CA 1
ATOM 1272 C C . LEU A 1 160 ? 19.428 5.054 9.291 1.00 91.38 160 LEU A C 1
ATOM 1274 O O . LEU A 1 160 ? 19.370 6.280 9.197 1.00 91.38 160 LEU A O 1
ATOM 1278 N N . LEU A 1 161 ? 19.092 4.416 10.419 1.00 91.69 161 LEU A N 1
ATOM 1279 C CA . LEU A 1 161 ? 18.517 5.090 11.584 1.00 91.69 161 LEU A CA 1
ATOM 1280 C C . LEU A 1 161 ? 19.414 6.213 12.152 1.00 91.69 161 LEU A C 1
ATOM 1282 O O . LEU A 1 161 ? 18.885 7.297 12.402 1.00 91.69 161 LEU A O 1
ATOM 1286 N N . PRO A 1 162 ? 20.745 6.044 12.315 1.00 90.88 162 PRO A N 1
ATOM 1287 C CA . PRO A 1 162 ? 21.602 7.125 12.806 1.00 90.88 162 PRO A CA 1
ATOM 1288 C C . PRO A 1 162 ? 21.607 8.354 11.887 1.00 90.88 162 PRO A C 1
ATOM 1290 O O . PRO A 1 162 ? 21.545 9.482 12.376 1.00 90.88 162 PRO A O 1
ATOM 1293 N N . ALA A 1 163 ? 21.633 8.142 10.567 1.00 90.31 163 ALA A N 1
ATOM 1294 C CA . ALA A 1 163 ? 21.600 9.223 9.583 1.00 90.31 163 ALA A CA 1
ATOM 1295 C C . ALA A 1 163 ? 20.250 9.956 9.599 1.00 90.31 163 ALA A C 1
ATOM 1297 O O . ALA A 1 163 ? 20.215 11.183 9.610 1.00 90.31 163 ALA A O 1
ATOM 1298 N N . LEU A 1 164 ? 19.144 9.214 9.705 1.00 91.50 164 LEU A N 1
ATOM 1299 C CA . LEU A 1 164 ? 17.799 9.776 9.829 1.00 91.50 164 LEU A CA 1
ATOM 1300 C C . LEU A 1 164 ? 17.628 10.614 11.107 1.00 91.50 164 LEU A C 1
ATOM 1302 O O . LEU A 1 164 ? 17.041 11.695 11.059 1.00 91.50 164 LEU A O 1
ATOM 1306 N N . ILE A 1 165 ? 18.154 10.155 12.248 1.00 91.62 165 ILE A N 1
ATOM 1307 C CA . ILE A 1 165 ? 18.119 10.920 13.505 1.00 91.62 165 ILE A CA 1
ATOM 1308 C C . ILE A 1 165 ? 18.936 12.210 13.369 1.00 91.62 165 ILE A C 1
ATOM 1310 O O . ILE A 1 165 ? 18.449 13.276 13.744 1.00 91.62 165 ILE A O 1
ATOM 1314 N N . ALA A 1 166 ? 20.145 12.132 12.805 1.00 90.06 166 ALA A N 1
ATOM 1315 C CA . ALA A 1 166 ? 20.985 13.305 12.571 1.00 90.06 166 ALA A CA 1
ATOM 1316 C C . ALA A 1 166 ? 20.308 14.316 11.631 1.00 90.06 166 ALA A C 1
ATOM 1318 O O . ALA A 1 166 ? 20.311 15.509 11.920 1.00 90.06 166 ALA A O 1
ATOM 1319 N N . PHE A 1 167 ? 19.669 13.841 10.558 1.00 89.69 167 PHE A N 1
ATOM 1320 C CA . PHE A 1 167 ? 18.873 14.669 9.651 1.00 89.69 167 PHE A CA 1
ATOM 1321 C C . PHE A 1 167 ? 17.708 15.348 10.382 1.00 89.69 167 PHE A C 1
ATOM 1323 O O . PHE A 1 167 ? 17.543 16.560 10.300 1.00 89.69 167 PHE A O 1
ATOM 1330 N N . THR A 1 168 ? 16.950 14.591 11.181 1.00 90.81 168 THR A N 1
ATOM 1331 C CA . THR A 1 168 ? 15.804 15.111 11.948 1.00 90.81 168 THR A CA 1
ATOM 1332 C C . THR A 1 168 ? 16.219 16.242 12.896 1.00 90.81 168 THR A C 1
ATOM 1334 O O . THR A 1 168 ? 15.501 17.227 13.026 1.00 90.81 168 THR A O 1
ATOM 1337 N N . GLN A 1 169 ? 17.396 16.141 13.526 1.00 90.88 169 GLN A N 1
ATOM 1338 C CA . GLN A 1 169 ? 17.932 17.168 14.434 1.00 90.88 169 GLN A CA 1
ATOM 1339 C C . GLN A 1 169 ? 18.347 18.469 13.729 1.00 90.88 169 GLN A C 1
ATOM 1341 O O . GLN A 1 169 ? 18.481 19.497 14.391 1.00 90.88 169 GLN A O 1
ATOM 1346 N N . GLN A 1 170 ? 18.569 18.435 12.413 1.00 88.94 170 GLN A N 1
ATOM 1347 C CA . GLN A 1 170 ? 18.900 19.619 11.614 1.00 88.94 170 GLN A CA 1
ATOM 1348 C C . GLN A 1 170 ? 17.653 20.374 11.142 1.00 88.94 170 GLN A C 1
ATOM 1350 O O . GLN A 1 170 ? 17.753 21.538 10.751 1.00 88.94 170 GLN A O 1
ATOM 1355 N N . LEU A 1 171 ? 16.484 19.729 11.167 1.00 88.56 171 LEU A N 1
ATOM 1356 C CA . LEU A 1 171 ? 15.230 20.349 10.765 1.00 88.56 171 LEU A CA 1
ATOM 1357 C C . LEU A 1 171 ? 14.721 21.309 11.845 1.00 88.56 171 LEU A C 1
ATOM 1359 O O . LEU A 1 171 ? 14.829 21.057 13.046 1.00 88.56 171 LEU A O 1
ATOM 1363 N N . SER A 1 172 ? 14.113 22.413 11.411 1.00 90.31 172 SER A N 1
ATOM 1364 C CA . SER A 1 172 ? 13.355 23.282 12.310 1.00 90.31 172 SER A CA 1
ATOM 1365 C C . SER A 1 172 ? 12.101 22.567 12.828 1.00 90.31 172 SER A C 1
ATOM 1367 O O . SER A 1 172 ? 11.549 21.689 12.164 1.00 90.31 172 SER A O 1
ATOM 1369 N N . ALA A 1 173 ? 11.616 22.972 14.006 1.00 88.75 173 ALA A N 1
ATOM 1370 C CA . ALA A 1 173 ? 10.433 22.372 14.631 1.00 88.75 173 ALA A CA 1
ATOM 1371 C C . ALA A 1 173 ? 9.165 22.460 13.755 1.00 88.75 173 ALA A C 1
ATOM 1373 O O . ALA A 1 173 ? 8.317 21.575 13.815 1.00 88.75 173 ALA A O 1
ATOM 1374 N N . ASP A 1 174 ? 9.070 23.493 12.914 1.00 89.75 174 ASP A N 1
ATOM 1375 C CA . ASP A 1 174 ? 7.935 23.731 12.015 1.00 89.75 174 ASP A CA 1
ATOM 1376 C C . ASP A 1 174 ? 8.124 23.106 10.619 1.00 89.75 174 ASP A C 1
ATOM 1378 O O . ASP A 1 174 ? 7.329 23.351 9.709 1.00 89.75 174 ASP A O 1
ATOM 1382 N N . ASN A 1 175 ? 9.189 22.326 10.403 1.00 91.00 175 ASN A N 1
ATOM 1383 C CA . ASN A 1 175 ? 9.459 21.743 9.094 1.00 91.00 175 ASN A CA 1
ATOM 1384 C C . ASN A 1 175 ? 8.397 20.675 8.733 1.00 91.00 175 ASN A C 1
ATOM 1386 O O . ASN A 1 175 ? 8.179 19.737 9.506 1.00 91.00 175 ASN A O 1
ATOM 1390 N N . PRO A 1 176 ? 7.768 20.742 7.542 1.00 91.19 176 PRO A N 1
ATOM 1391 C CA . PRO A 1 176 ? 6.699 19.818 7.149 1.00 91.19 176 PRO A CA 1
ATOM 1392 C C . PRO A 1 176 ? 7.153 18.360 6.961 1.00 91.19 176 PRO A C 1
ATOM 1394 O O . PRO A 1 176 ? 6.308 17.463 6.919 1.00 91.19 176 PRO A O 1
ATOM 1397 N N . LEU A 1 177 ? 8.463 18.103 6.865 1.00 91.25 177 LEU A N 1
ATOM 1398 C CA . LEU A 1 177 ? 9.046 16.761 6.774 1.00 91.25 177 LEU A CA 1
ATOM 1399 C C . LEU A 1 177 ? 9.235 16.096 8.141 1.00 91.25 177 LEU A C 1
ATOM 1401 O O . LEU A 1 177 ? 9.419 14.879 8.198 1.00 91.25 177 LEU A O 1
ATOM 1405 N N . LEU A 1 178 ? 9.171 16.853 9.241 1.00 93.38 178 LEU A N 1
ATOM 1406 C CA . LEU A 1 178 ? 9.396 16.325 10.588 1.00 93.38 178 LEU A CA 1
ATOM 1407 C C . LEU A 1 178 ? 8.451 15.151 10.931 1.00 93.38 178 LEU A C 1
ATOM 1409 O O . LEU A 1 178 ? 8.938 14.125 11.411 1.00 93.38 178 LEU A O 1
ATOM 1413 N N . PRO A 1 179 ? 7.138 15.196 10.607 1.00 94.75 179 PRO A N 1
ATOM 1414 C CA . PRO A 1 179 ? 6.251 14.048 10.809 1.00 94.75 179 PRO A CA 1
ATOM 1415 C C . PRO A 1 179 ? 6.647 12.824 9.969 1.00 94.75 179 PRO A C 1
ATOM 1417 O O . PRO A 1 179 ? 6.547 11.694 10.441 1.00 94.75 179 PRO A O 1
ATOM 1420 N N . CYS A 1 180 ? 7.148 13.024 8.747 1.00 94.88 180 CYS A N 1
ATOM 1421 C CA . CYS A 1 180 ? 7.630 11.930 7.900 1.00 94.88 180 CYS A CA 1
ATOM 1422 C C . CYS A 1 180 ? 8.909 11.301 8.475 1.00 94.88 180 CYS A C 1
ATOM 1424 O O . CYS A 1 180 ? 9.059 10.080 8.454 1.00 94.88 180 CYS A O 1
ATOM 1426 N N . CYS A 1 181 ? 9.797 12.114 9.058 1.00 93.69 181 CYS A N 1
ATOM 1427 C CA . CYS A 1 181 ? 10.981 11.630 9.765 1.00 93.69 181 CYS A CA 1
ATOM 1428 C C . CYS A 1 181 ? 10.586 10.794 10.983 1.00 93.69 181 CYS A C 1
ATOM 1430 O O . CYS A 1 181 ? 11.076 9.682 11.150 1.00 93.69 181 CYS A O 1
ATOM 1432 N N . HIS A 1 182 ? 9.651 11.285 11.802 1.00 94.00 182 HIS A N 1
ATOM 1433 C CA . HIS A 1 182 ? 9.147 10.548 12.961 1.00 94.00 182 HIS A CA 1
ATOM 1434 C C . HIS A 1 182 ? 8.469 9.231 12.574 1.00 94.00 182 HIS A C 1
ATOM 1436 O O . HIS A 1 182 ? 8.636 8.239 13.278 1.00 94.00 182 HIS A O 1
ATOM 1442 N N . LEU A 1 183 ? 7.760 9.186 11.443 1.00 93.94 183 LEU A N 1
ATOM 1443 C CA . LEU A 1 183 ? 7.203 7.946 10.904 1.00 93.94 183 LEU A CA 1
ATOM 1444 C C . LEU A 1 183 ? 8.294 6.959 10.466 1.00 93.94 183 LEU A C 1
ATOM 1446 O O . LEU A 1 183 ? 8.207 5.770 10.769 1.00 93.94 183 LEU A O 1
ATOM 1450 N N . ALA A 1 184 ? 9.329 7.438 9.776 1.00 93.25 184 ALA A N 1
ATOM 1451 C CA . ALA A 1 184 ? 10.449 6.601 9.363 1.00 93.25 184 ALA A CA 1
ATOM 1452 C C . ALA A 1 184 ? 11.239 6.070 10.570 1.00 93.25 184 ALA A C 1
ATOM 1454 O O . ALA A 1 184 ? 11.571 4.886 10.616 1.00 93.25 184 ALA A O 1
ATOM 1455 N N . ILE A 1 185 ? 11.457 6.909 11.590 1.00 92.12 185 ILE A N 1
ATOM 1456 C CA . ILE A 1 185 ? 12.050 6.501 12.869 1.00 92.12 185 ILE A CA 1
ATOM 1457 C C . ILE A 1 185 ? 11.156 5.461 13.545 1.00 92.12 185 ILE A C 1
ATOM 1459 O O . ILE A 1 185 ? 11.664 4.435 13.971 1.00 92.12 185 ILE A O 1
ATOM 1463 N N . TYR A 1 186 ? 9.839 5.677 13.608 1.00 90.44 186 TYR A N 1
ATOM 1464 C CA . TYR A 1 186 ? 8.895 4.734 14.217 1.00 90.44 186 TYR A CA 1
ATOM 1465 C C . TYR A 1 186 ? 8.989 3.323 13.618 1.00 90.44 186 TYR A C 1
ATOM 1467 O O . TYR A 1 186 ? 8.902 2.343 14.353 1.00 90.44 186 TYR A O 1
ATOM 1475 N N . LEU A 1 187 ? 9.190 3.214 12.301 1.00 89.94 187 LEU A N 1
ATOM 1476 C CA . LEU A 1 187 ? 9.298 1.924 11.615 1.00 89.94 187 LEU A CA 1
ATOM 1477 C C . LEU A 1 187 ? 10.668 1.259 11.727 1.00 89.94 187 LEU A C 1
ATOM 1479 O O . LEU A 1 187 ? 10.753 0.032 11.778 1.00 89.94 187 LEU A O 1
ATOM 1483 N N . LEU A 1 188 ? 11.735 2.056 11.735 1.00 88.88 188 LEU A N 1
ATOM 1484 C CA . LEU A 1 188 ? 13.102 1.549 11.841 1.00 88.88 188 LEU A CA 1
ATOM 1485 C C . LEU A 1 188 ? 13.542 1.320 13.288 1.00 88.88 188 LEU A C 1
ATOM 1487 O O . LEU A 1 188 ? 14.492 0.580 13.518 1.00 88.88 188 LEU A O 1
ATOM 1491 N N . ASN A 1 189 ? 12.900 1.952 14.266 1.00 84.00 189 ASN A N 1
ATOM 1492 C CA . ASN A 1 189 ? 13.273 1.802 15.661 1.00 84.00 189 ASN A CA 1
ATOM 1493 C C . ASN A 1 189 ? 12.678 0.521 16.256 1.00 84.00 189 ASN A C 1
ATOM 1495 O O . ASN A 1 189 ? 11.576 0.087 15.915 1.00 84.00 189 ASN A O 1
ATOM 1499 N N . ASP A 1 190 ? 13.404 -0.074 17.198 1.00 68.62 190 ASP A N 1
ATOM 1500 C CA . ASP A 1 190 ? 12.828 -1.113 18.035 1.00 68.62 190 ASP A CA 1
ATOM 1501 C C . ASP A 1 190 ? 11.780 -0.454 18.941 1.00 68.62 190 ASP A C 1
ATOM 1503 O O . ASP A 1 190 ? 12.088 0.454 19.722 1.00 68.62 190 ASP A O 1
ATOM 1507 N N . LYS A 1 191 ? 10.529 -0.915 18.844 1.00 60.19 191 LYS A N 1
ATOM 1508 C CA . LYS A 1 191 ? 9.385 -0.419 19.627 1.00 60.19 191 LYS A CA 1
ATOM 1509 C C . LYS A 1 191 ? 9.647 -0.396 21.134 1.00 60.19 191 LYS A C 1
ATOM 1511 O O . LYS A 1 191 ? 8.961 0.318 21.861 1.00 60.19 191 LYS A O 1
ATOM 1516 N N . ALA A 1 192 ? 10.623 -1.167 21.615 1.00 52.66 192 ALA A N 1
ATOM 1517 C CA . ALA A 1 192 ? 11.044 -1.161 23.009 1.00 52.66 192 ALA A CA 1
ATOM 1518 C C . ALA A 1 192 ? 11.748 0.140 23.455 1.00 52.66 192 ALA A C 1
ATOM 1520 O O . ALA A 1 192 ? 11.770 0.422 24.652 1.00 52.66 192 ALA A O 1
ATOM 1521 N N . GLN A 1 193 ? 12.329 0.929 22.541 1.00 56.53 193 GLN A N 1
ATOM 1522 C CA . GLN A 1 193 ? 13.236 2.031 22.898 1.00 56.53 193 GLN A CA 1
ATOM 1523 C C . GLN A 1 193 ? 12.590 3.422 22.901 1.00 56.53 193 GLN A C 1
ATOM 1525 O O . GLN A 1 193 ? 13.008 4.280 23.679 1.00 56.53 193 GLN A O 1
ATOM 1530 N N . GLN A 1 194 ? 11.556 3.662 22.092 1.00 63.06 194 GLN A N 1
ATOM 1531 C CA . GLN A 1 194 ? 10.796 4.914 22.112 1.00 63.06 194 GLN A CA 1
ATOM 1532 C C . GLN A 1 194 ? 9.305 4.643 21.969 1.00 63.06 194 GLN A C 1
ATOM 1534 O O . GLN A 1 194 ? 8.850 4.015 21.016 1.00 63.06 194 GLN A O 1
ATOM 1539 N N . LYS A 1 195 ? 8.532 5.163 22.924 1.00 71.31 195 LYS A N 1
ATOM 1540 C CA . LYS A 1 195 ? 7.076 5.125 22.870 1.00 71.31 195 LYS A CA 1
ATOM 1541 C C . LYS A 1 195 ? 6.592 6.280 21.996 1.00 71.31 195 LYS A C 1
ATOM 1543 O O . LYS A 1 195 ? 6.512 7.411 22.465 1.00 71.31 195 LYS A O 1
ATOM 1548 N N . THR A 1 196 ? 6.302 5.996 20.733 1.00 82.56 196 THR A N 1
ATOM 1549 C CA . THR A 1 196 ? 5.643 6.944 19.826 1.00 82.56 196 THR A CA 1
ATOM 1550 C C . THR A 1 196 ? 4.146 6.974 20.117 1.00 82.56 196 THR A C 1
ATOM 1552 O O . THR A 1 196 ? 3.543 5.932 20.359 1.00 82.56 196 THR A O 1
ATOM 1555 N N . ASP A 1 197 ? 3.541 8.160 20.098 1.00 90.38 197 ASP A N 1
ATOM 1556 C CA . ASP A 1 197 ? 2.087 8.303 20.103 1.00 90.38 197 ASP A CA 1
ATOM 1557 C C . ASP A 1 197 ? 1.575 8.282 18.651 1.00 90.38 197 ASP A C 1
ATOM 1559 O O . ASP A 1 197 ? 1.732 9.254 17.909 1.00 90.38 197 ASP A O 1
ATOM 1563 N N . GLU A 1 198 ? 0.965 7.170 18.222 1.00 94.25 198 GLU A N 1
ATOM 1564 C CA . GLU A 1 198 ? 0.480 7.034 16.843 1.00 94.25 198 GLU A CA 1
ATOM 1565 C C . GLU A 1 198 ? -0.626 8.037 16.481 1.00 94.25 198 GLU A C 1
ATOM 1567 O O . GLU A 1 198 ? -0.782 8.365 15.304 1.00 94.25 198 GLU A O 1
ATOM 1572 N N . ALA A 1 199 ? -1.386 8.551 17.456 1.00 94.88 199 ALA A N 1
ATOM 1573 C CA . ALA A 1 199 ? -2.433 9.532 17.179 1.00 94.88 199 ALA A CA 1
ATOM 1574 C C . ALA A 1 199 ? -1.859 10.918 16.899 1.00 94.88 199 ALA A C 1
ATOM 1576 O O . ALA A 1 199 ? -2.280 11.573 15.946 1.00 94.88 199 ALA A O 1
ATOM 1577 N N . GLU A 1 200 ? -0.872 11.345 17.688 1.00 94.38 200 GLU A N 1
ATOM 1578 C CA . GLU A 1 200 ? -0.170 12.604 17.431 1.00 94.38 200 GLU A CA 1
ATOM 1579 C C . GLU A 1 200 ? 0.537 12.565 16.077 1.00 94.38 200 GLU A C 1
ATOM 1581 O O . GLU A 1 200 ? 0.440 13.515 15.301 1.00 94.38 200 GLU A O 1
ATOM 1586 N N . LEU A 1 201 ? 1.172 11.437 15.748 1.00 95.12 201 LEU A N 1
ATOM 1587 C CA . LEU A 1 201 ? 1.840 11.261 14.465 1.00 95.12 201 LEU A CA 1
ATOM 1588 C C . LEU A 1 201 ? 0.854 11.279 13.285 1.00 95.12 201 LEU A C 1
ATOM 1590 O O . LEU A 1 201 ? 1.114 11.955 12.288 1.00 95.12 201 LEU A O 1
ATOM 1594 N N . ALA A 1 202 ? -0.295 10.601 13.400 1.00 96.06 202 ALA A N 1
ATOM 1595 C CA . ALA A 1 202 ? -1.338 10.628 12.372 1.00 96.06 202 ALA A CA 1
ATOM 1596 C C . ALA A 1 202 ? -1.841 12.056 12.112 1.00 96.06 202 ALA A C 1
ATOM 1598 O O . ALA A 1 202 ? -1.996 12.462 10.959 1.00 96.06 202 ALA A O 1
ATOM 1599 N N . LEU A 1 203 ? -2.057 12.836 13.174 1.00 94.38 203 LEU A N 1
ATOM 1600 C CA . LEU A 1 203 ? -2.492 14.224 13.056 1.00 94.38 203 LEU A CA 1
ATOM 1601 C C . LEU A 1 203 ? -1.420 15.146 12.493 1.00 94.38 203 LEU A C 1
ATOM 1603 O O . LEU A 1 203 ? -1.739 16.002 11.671 1.00 94.38 203 LEU A O 1
ATOM 1607 N N . ALA A 1 204 ? -0.166 14.971 12.900 1.00 94.69 204 ALA A N 1
ATOM 1608 C CA . ALA A 1 204 ? 0.941 15.755 12.375 1.00 94.69 204 ALA A CA 1
ATOM 1609 C C . ALA A 1 204 ? 1.106 15.524 10.862 1.00 94.69 204 ALA A C 1
ATOM 1611 O O . ALA A 1 204 ? 1.216 16.484 10.102 1.00 94.69 204 ALA A O 1
ATOM 1612 N N . LEU A 1 205 ? 1.019 14.266 10.411 1.00 95.75 205 LEU A N 1
ATOM 1613 C CA . LEU A 1 205 ? 1.015 13.915 8.986 1.00 95.75 205 LEU A CA 1
ATOM 1614 C C . LEU A 1 205 ? -0.211 14.479 8.254 1.00 95.75 205 LEU A C 1
ATOM 1616 O O . LEU A 1 205 ? -0.097 14.936 7.118 1.00 95.75 205 LEU A O 1
ATOM 1620 N N . ALA A 1 206 ? -1.389 14.469 8.880 1.00 95.19 206 ALA A N 1
ATOM 1621 C CA . ALA A 1 206 ? -2.592 15.047 8.287 1.00 95.19 206 ALA A CA 1
ATOM 1622 C C . ALA A 1 206 ? -2.467 16.570 8.115 1.00 95.19 206 ALA A C 1
ATOM 1624 O O . ALA A 1 206 ? -2.809 17.103 7.059 1.00 95.19 206 ALA A O 1
ATOM 1625 N N . ALA A 1 207 ? -1.929 17.264 9.122 1.00 93.50 207 ALA A N 1
ATOM 1626 C CA . ALA A 1 207 ? -1.720 18.709 9.101 1.00 93.50 207 ALA A CA 1
ATOM 1627 C C . ALA A 1 207 ? -0.752 19.142 7.988 1.00 93.50 207 ALA A C 1
ATOM 1629 O O . ALA A 1 207 ? -0.971 20.172 7.351 1.00 93.50 207 ALA A O 1
ATOM 1630 N N . THR A 1 208 ? 0.268 18.329 7.695 1.00 93.31 208 THR A N 1
ATOM 1631 C CA . THR A 1 208 ? 1.224 18.570 6.600 1.00 93.31 208 THR A CA 1
ATOM 1632 C C . THR A 1 208 ? 0.793 17.968 5.257 1.00 93.31 208 THR A C 1
ATOM 1634 O O . THR A 1 208 ? 1.541 18.049 4.282 1.00 93.31 208 THR A O 1
ATOM 1637 N N . ARG A 1 209 ? -0.423 17.400 5.174 1.00 92.62 209 ARG A N 1
ATOM 1638 C CA . ARG A 1 209 ? -0.980 16.714 3.990 1.00 92.62 209 ARG A CA 1
ATOM 1639 C C . ARG A 1 209 ? -0.137 15.528 3.495 1.00 92.62 209 ARG A C 1
ATOM 1641 O O . ARG A 1 209 ? -0.165 15.204 2.315 1.00 92.62 209 ARG A O 1
ATOM 1648 N N . GLN A 1 210 ? 0.584 14.873 4.402 1.00 93.75 210 GLN A N 1
ATOM 1649 C CA . GLN A 1 210 ? 1.424 13.697 4.137 1.00 93.75 210 GLN A CA 1
ATOM 1650 C C . GLN A 1 210 ? 0.797 12.382 4.638 1.00 93.75 210 GLN A C 1
ATOM 1652 O O . GLN A 1 210 ? 1.390 11.309 4.517 1.00 93.75 210 GLN A O 1
ATOM 1657 N N . LEU A 1 211 ? -0.407 12.430 5.221 1.00 95.31 211 LEU A N 1
ATOM 1658 C CA . LEU A 1 211 ? -1.137 11.228 5.629 1.00 95.31 211 LEU A CA 1
ATOM 1659 C C . LEU A 1 211 ? -1.731 10.522 4.398 1.00 95.31 211 LEU A C 1
ATOM 1661 O O . LEU A 1 211 ? -2.704 10.992 3.812 1.00 95.31 211 LEU A O 1
ATOM 1665 N N . SER A 1 212 ? -1.159 9.376 4.030 1.00 94.19 212 SER A N 1
ATOM 1666 C CA . SER A 1 212 ? -1.656 8.492 2.976 1.00 94.19 212 SER A CA 1
ATOM 1667 C C . SER A 1 212 ? -2.409 7.300 3.577 1.00 94.19 212 SER A C 1
ATOM 1669 O O . SER A 1 212 ? -2.307 7.011 4.770 1.00 94.19 212 SER A O 1
ATOM 1671 N N . HIS A 1 213 ? -3.136 6.544 2.749 1.00 94.81 213 HIS A N 1
ATOM 1672 C CA . HIS A 1 213 ? -3.783 5.316 3.220 1.00 94.81 213 HIS A CA 1
ATOM 1673 C C . HIS A 1 213 ? -2.774 4.296 3.767 1.00 94.81 213 HIS A C 1
ATOM 1675 O O . HIS A 1 213 ? -3.072 3.644 4.761 1.00 94.81 213 HIS A O 1
ATOM 1681 N N . GLN A 1 214 ? -1.583 4.173 3.169 1.00 93.94 214 GLN A N 1
ATOM 1682 C CA . GLN A 1 214 ? -0.559 3.231 3.635 1.00 93.94 214 GLN A CA 1
ATOM 1683 C C . GLN A 1 214 ? 0.025 3.650 4.990 1.00 93.94 214 GLN A C 1
ATOM 1685 O O . GLN A 1 214 ? 0.188 2.802 5.868 1.00 93.94 214 GLN A O 1
ATOM 1690 N N . THR A 1 215 ? 0.287 4.947 5.196 1.00 95.12 215 THR A N 1
ATOM 1691 C CA . THR A 1 215 ? 0.767 5.438 6.498 1.00 95.12 215 THR A CA 1
ATOM 1692 C C . THR A 1 215 ? -0.314 5.295 7.567 1.00 95.12 215 THR A C 1
ATOM 1694 O O . THR A 1 215 ? -0.027 4.844 8.674 1.00 95.12 215 THR A O 1
ATOM 1697 N N . LEU A 1 216 ? -1.577 5.563 7.226 1.00 97.38 216 LEU A N 1
ATOM 1698 C CA . LEU A 1 216 ? -2.706 5.362 8.131 1.00 97.38 216 LEU A CA 1
ATOM 1699 C C . LEU A 1 216 ? -2.913 3.883 8.494 1.00 97.38 216 LEU A C 1
ATOM 1701 O O . LEU A 1 216 ? -3.066 3.572 9.672 1.00 97.38 216 LEU A O 1
ATOM 1705 N N . MET A 1 217 ? -2.875 2.960 7.524 1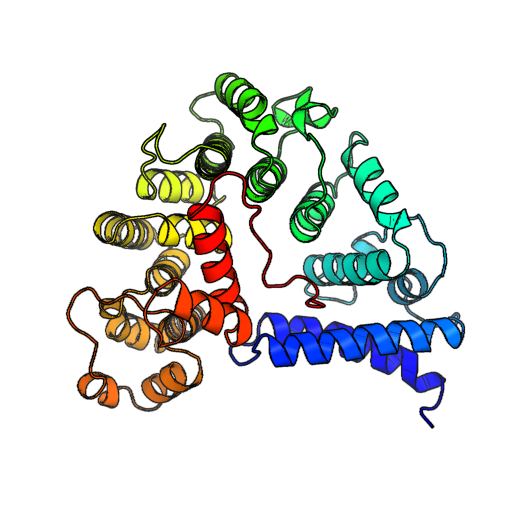.00 97.12 217 MET A N 1
ATOM 1706 C CA . MET A 1 217 ? -2.932 1.510 7.779 1.00 97.12 217 MET A CA 1
ATOM 1707 C C . MET A 1 217 ? -1.861 1.084 8.788 1.00 97.12 217 MET A C 1
ATOM 1709 O O . MET A 1 217 ? -2.141 0.328 9.716 1.00 97.12 217 MET A O 1
ATOM 1713 N N . LEU A 1 218 ? -0.646 1.608 8.628 1.00 95.19 218 LEU A N 1
ATOM 1714 C CA . LEU A 1 218 ? 0.488 1.301 9.487 1.00 95.19 218 LEU A CA 1
ATOM 1715 C C . LEU A 1 218 ? 0.283 1.792 10.924 1.00 95.19 218 LEU A C 1
ATOM 1717 O O . LEU A 1 218 ? 0.420 1.013 11.866 1.00 95.19 218 LEU A O 1
ATOM 1721 N N . LEU A 1 219 ? -0.111 3.054 11.094 1.00 95.62 219 LEU A N 1
ATOM 1722 C CA . LEU A 1 219 ? -0.379 3.633 12.413 1.00 95.62 219 LEU A CA 1
ATOM 1723 C C . LEU A 1 219 ? -1.547 2.924 13.114 1.00 95.62 219 LEU A C 1
ATOM 1725 O O . LEU A 1 219 ? -1.458 2.614 14.299 1.00 95.62 219 LEU A O 1
ATOM 1729 N N . MET A 1 220 ? -2.610 2.578 12.382 1.00 96.12 220 MET A N 1
ATOM 1730 C CA . MET A 1 220 ? -3.751 1.840 12.938 1.00 96.12 220 MET A CA 1
ATOM 1731 C C . MET A 1 220 ? -3.397 0.393 13.312 1.00 96.12 220 MET A C 1
ATOM 1733 O O . MET A 1 220 ? -3.886 -0.117 14.323 1.00 96.12 220 MET A O 1
ATOM 1737 N N . ALA A 1 221 ? -2.530 -0.272 12.543 1.00 93.50 221 ALA A N 1
ATOM 1738 C CA . ALA A 1 221 ? -2.048 -1.615 12.861 1.00 93.50 221 ALA A CA 1
ATOM 1739 C C . ALA A 1 221 ? -1.168 -1.633 14.126 1.00 93.50 221 ALA A C 1
ATOM 1741 O O . ALA A 1 221 ? -1.236 -2.591 14.899 1.00 93.50 221 ALA A O 1
ATOM 1742 N N . GLY A 1 222 ? -0.367 -0.583 14.345 1.00 90.38 222 GLY A N 1
ATOM 1743 C CA . GLY A 1 222 ? 0.529 -0.450 15.499 1.00 90.38 222 GLY A CA 1
ATOM 1744 C C . GLY A 1 222 ? -0.133 0.057 16.783 1.00 90.38 222 GLY A C 1
ATOM 1745 O O . GLY A 1 222 ? 0.291 -0.324 17.874 1.00 90.38 222 GLY A O 1
ATOM 1746 N N . ALA A 1 223 ? -1.190 0.859 16.658 1.00 92.50 223 ALA A N 1
ATOM 1747 C CA . ALA A 1 223 ? -1.873 1.497 17.775 1.00 92.50 223 ALA A CA 1
ATOM 1748 C C . ALA A 1 223 ? -2.727 0.530 18.620 1.00 92.50 223 ALA A C 1
ATOM 1750 O O . ALA A 1 223 ? -3.330 -0.421 18.115 1.00 92.50 223 ALA A O 1
ATOM 1751 N N . SER A 1 224 ? -2.863 0.839 19.915 1.00 91.38 224 SER A N 1
ATOM 1752 C CA . SER A 1 224 ? -3.862 0.215 20.803 1.00 91.38 224 SER A CA 1
ATOM 1753 C C . SER A 1 224 ? -5.291 0.667 20.472 1.00 91.38 224 SER A C 1
ATOM 1755 O O . SER A 1 224 ? -5.480 1.727 19.878 1.00 91.38 224 SER A O 1
ATOM 1757 N N . ASP A 1 225 ? -6.313 -0.068 20.916 1.00 90.88 225 ASP A N 1
ATOM 1758 C CA . ASP A 1 225 ? -7.726 0.255 20.640 1.00 90.88 225 ASP A CA 1
ATOM 1759 C C . ASP A 1 225 ? -8.135 1.666 21.101 1.00 90.88 225 ASP A C 1
ATOM 1761 O O . ASP A 1 225 ? -8.914 2.355 20.428 1.00 90.88 225 ASP A O 1
ATOM 1765 N N . THR A 1 226 ? -7.578 2.121 22.229 1.00 92.44 226 THR A N 1
ATOM 1766 C CA . THR A 1 226 ? -7.775 3.481 22.753 1.00 92.44 226 THR A CA 1
ATOM 1767 C C . THR A 1 226 ? -7.162 4.524 21.820 1.00 92.44 226 THR A C 1
ATOM 1769 O O . THR A 1 226 ? -7.805 5.524 21.502 1.00 92.44 226 THR A O 1
ATOM 1772 N N . VAL A 1 227 ? -5.937 4.281 21.340 1.00 94.81 227 VAL A N 1
ATOM 1773 C CA . VAL A 1 227 ? -5.227 5.194 20.430 1.00 94.81 227 VAL A CA 1
ATOM 1774 C C . VAL A 1 227 ? -5.898 5.219 19.056 1.00 94.81 227 VAL A C 1
ATOM 1776 O O . VAL A 1 227 ? -6.124 6.299 18.525 1.00 94.81 227 VAL A O 1
ATOM 1779 N N . GLN A 1 228 ? -6.322 4.068 18.529 1.00 95.00 228 GLN A N 1
ATOM 1780 C CA . GLN A 1 228 ? -7.103 3.969 17.289 1.00 95.00 228 GLN A CA 1
ATOM 1781 C C . GLN A 1 228 ? -8.404 4.775 17.369 1.00 95.00 228 GLN A C 1
ATOM 1783 O O . GLN A 1 228 ? -8.724 5.532 16.457 1.00 95.00 228 GLN A O 1
ATOM 1788 N N . SER A 1 229 ? -9.143 4.657 18.480 1.00 94.38 229 SER A N 1
ATOM 1789 C CA . SER A 1 229 ? -10.374 5.433 18.682 1.00 94.38 229 SER A CA 1
ATOM 1790 C C . SER A 1 229 ? -10.082 6.939 18.726 1.00 94.38 229 SER A C 1
ATOM 1792 O O . SER A 1 229 ? -10.846 7.731 18.179 1.00 94.38 229 SER A O 1
ATOM 1794 N N . ARG A 1 230 ? -8.952 7.344 19.324 1.00 95.94 230 ARG A N 1
ATOM 1795 C CA . ARG A 1 230 ? -8.505 8.743 19.328 1.00 95.94 230 ARG A CA 1
ATOM 1796 C C . ARG A 1 230 ? -8.145 9.236 17.920 1.00 95.94 230 ARG A C 1
ATOM 1798 O O . ARG A 1 230 ? -8.612 10.309 17.560 1.00 95.94 230 ARG A O 1
ATOM 1805 N N . VAL A 1 231 ? -7.411 8.451 17.122 1.00 96.88 231 VAL A N 1
ATOM 1806 C CA . VAL A 1 231 ? -7.106 8.767 15.709 1.00 96.88 231 VAL A CA 1
ATOM 1807 C C . VAL A 1 231 ? -8.397 9.021 14.931 1.00 96.88 231 VAL A C 1
ATOM 1809 O O . VAL A 1 231 ? -8.545 10.076 14.322 1.00 96.88 231 VAL A O 1
ATOM 1812 N N . ILE A 1 232 ? -9.352 8.086 14.995 1.00 97.19 232 ILE A N 1
ATOM 1813 C CA . ILE A 1 232 ? -10.628 8.176 14.270 1.00 97.19 232 ILE A CA 1
ATOM 1814 C C . ILE A 1 232 ? -11.379 9.456 14.655 1.00 97.19 232 ILE A C 1
ATOM 1816 O O . ILE A 1 232 ? -11.751 10.228 13.775 1.00 97.19 232 ILE A O 1
ATOM 1820 N N . ASN A 1 233 ? -11.531 9.720 15.957 1.00 95.44 233 ASN A N 1
ATOM 1821 C CA . ASN A 1 233 ? -12.250 10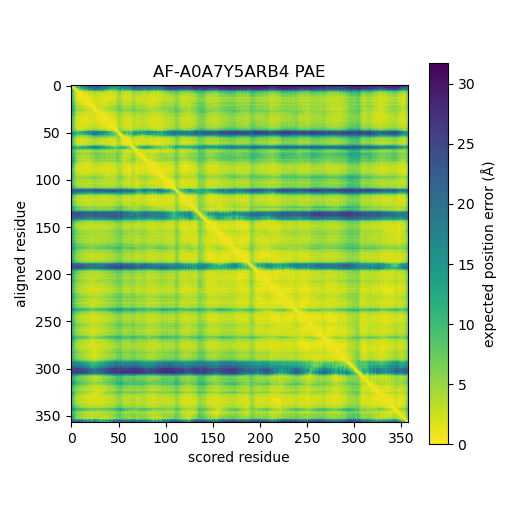.897 16.452 1.00 95.44 233 ASN A CA 1
ATOM 1822 C C . ASN A 1 233 ? -11.573 12.220 16.064 1.00 95.44 233 ASN A C 1
ATOM 1824 O O . ASN A 1 233 ? -12.240 13.216 15.796 1.00 95.44 233 ASN A O 1
ATOM 1828 N N . GLN A 1 234 ? -10.241 12.272 16.066 1.00 95.00 234 GLN A N 1
ATOM 1829 C CA . GLN A 1 234 ? -9.534 13.502 15.722 1.00 95.00 234 GLN A CA 1
ATOM 1830 C C . GLN A 1 234 ? -9.561 13.765 14.211 1.00 95.00 234 GLN A C 1
ATOM 1832 O O . GLN A 1 234 ? -9.766 14.909 13.808 1.00 95.00 234 GLN A O 1
ATOM 1837 N N . LEU A 1 235 ? -9.434 12.725 13.379 1.00 96.19 235 LEU A N 1
ATOM 1838 C CA . LEU A 1 235 ? -9.579 12.850 11.926 1.00 96.19 235 LEU A CA 1
ATOM 1839 C C . LEU A 1 235 ? -11.017 13.203 11.519 1.00 96.19 235 LEU A C 1
ATOM 1841 O O . LEU A 1 235 ? -11.203 13.953 10.563 1.00 96.19 235 LEU A O 1
ATOM 1845 N N . SER A 1 236 ? -12.037 12.721 12.239 1.00 94.06 236 SER A N 1
ATOM 1846 C CA . SER A 1 236 ? -13.437 13.059 11.943 1.00 94.06 236 SER A CA 1
ATOM 1847 C C . SER A 1 236 ? -13.788 14.514 12.256 1.00 94.06 236 SER A C 1
ATOM 1849 O O . SER A 1 236 ? -14.698 15.068 11.648 1.00 94.06 236 SER A O 1
ATOM 1851 N N . ASN A 1 237 ? -13.067 15.152 13.183 1.00 90.19 237 ASN A N 1
ATOM 1852 C CA . ASN A 1 237 ? -13.301 16.549 13.564 1.00 90.19 237 ASN A CA 1
ATOM 1853 C C . ASN A 1 237 ? -12.783 17.565 12.531 1.00 90.19 237 ASN A C 1
ATOM 1855 O O . ASN A 1 237 ? -13.007 18.764 12.689 1.00 90.19 237 ASN A O 1
ATOM 1859 N N . ASN A 1 238 ? -12.089 17.113 11.484 1.00 86.19 238 ASN A N 1
ATOM 1860 C CA . ASN A 1 238 ? -11.584 17.957 10.410 1.00 86.19 238 ASN A CA 1
ATOM 1861 C C . ASN A 1 238 ? -12.210 17.521 9.078 1.00 86.19 238 ASN A C 1
ATOM 1863 O O . ASN A 1 238 ? -12.025 16.393 8.622 1.00 86.19 238 ASN A O 1
ATOM 1867 N N . SER A 1 239 ? -12.942 18.434 8.432 1.00 80.38 239 SER A N 1
ATOM 1868 C CA . SER A 1 239 ? -13.643 18.162 7.171 1.00 80.38 239 SER A CA 1
ATOM 1869 C C . SER A 1 239 ? -12.702 17.729 6.043 1.00 80.38 239 SER A C 1
ATOM 1871 O O . SER A 1 239 ? -13.098 16.938 5.193 1.00 80.38 239 SER A O 1
ATOM 1873 N N . GLY A 1 240 ? -11.438 18.169 6.065 1.00 86.56 240 GLY A N 1
ATOM 1874 C CA . GLY A 1 240 ? -10.420 17.755 5.097 1.00 86.56 240 GLY A CA 1
ATOM 1875 C C . GLY A 1 240 ? -9.936 16.309 5.260 1.00 86.56 240 GLY A C 1
ATOM 1876 O O . GLY A 1 240 ? -9.234 15.807 4.387 1.00 86.56 240 GLY A O 1
ATOM 1877 N N . THR A 1 241 ? -10.292 15.630 6.355 1.00 92.88 241 THR A N 1
ATOM 1878 C CA . THR A 1 241 ? -9.825 14.272 6.683 1.00 92.88 241 THR A CA 1
ATOM 1879 C C . THR A 1 241 ? -10.957 13.282 6.951 1.00 92.88 241 THR A C 1
ATOM 1881 O O . THR A 1 241 ? -10.697 12.174 7.418 1.00 92.88 241 THR A O 1
ATOM 1884 N N . ALA A 1 242 ? -12.202 13.628 6.609 1.00 93.19 242 ALA A N 1
ATOM 1885 C CA . ALA A 1 242 ? -13.367 12.771 6.832 1.00 93.19 242 ALA A CA 1
ATOM 1886 C C . ALA A 1 242 ? -13.201 11.376 6.196 1.00 93.19 242 ALA A C 1
ATOM 1888 O O . ALA A 1 242 ? -13.338 10.367 6.885 1.00 93.19 242 ALA A O 1
ATOM 1889 N N . ASN A 1 243 ? -12.788 11.299 4.926 1.00 95.75 243 ASN A N 1
ATOM 1890 C CA . ASN A 1 243 ? -12.559 10.013 4.251 1.00 95.75 243 ASN A CA 1
ATOM 1891 C C . ASN A 1 243 ? -11.441 9.190 4.913 1.00 95.75 243 ASN A C 1
ATOM 1893 O O . ASN A 1 243 ? -11.538 7.967 4.991 1.00 95.75 243 ASN A O 1
ATOM 1897 N N . MET A 1 244 ? -10.410 9.844 5.459 1.00 97.19 244 MET A N 1
ATOM 1898 C CA . MET A 1 244 ? -9.358 9.160 6.221 1.00 97.19 244 MET A CA 1
ATOM 1899 C C . MET A 1 244 ? -9.887 8.620 7.554 1.00 97.19 244 MET A C 1
ATOM 1901 O O . MET A 1 244 ? -9.499 7.529 7.958 1.00 97.19 244 MET A O 1
ATOM 1905 N N . ALA A 1 245 ? -10.808 9.324 8.218 1.00 97.56 245 ALA A N 1
ATOM 1906 C CA . ALA A 1 245 ? -11.461 8.819 9.425 1.00 97.56 245 ALA A CA 1
ATOM 1907 C C . ALA A 1 245 ? -12.293 7.558 9.134 1.00 97.56 245 ALA A C 1
ATOM 1909 O O . ALA A 1 245 ? -12.222 6.591 9.891 1.00 97.56 245 ALA A O 1
ATOM 1910 N N . ILE A 1 246 ? -13.022 7.537 8.013 1.00 97.88 246 ILE A N 1
ATOM 1911 C CA . ILE A 1 246 ? -13.804 6.370 7.574 1.00 97.88 246 ILE A CA 1
ATOM 1912 C C . ILE A 1 246 ? -12.875 5.191 7.263 1.00 97.88 246 ILE A C 1
ATOM 1914 O O . ILE A 1 246 ? -13.067 4.101 7.799 1.00 97.88 246 ILE A O 1
ATOM 1918 N N . ALA A 1 247 ? -11.807 5.423 6.495 1.00 97.69 247 ALA A N 1
ATOM 1919 C CA . ALA A 1 247 ? -10.796 4.403 6.223 1.00 97.69 247 ALA A CA 1
ATOM 1920 C C . ALA A 1 247 ? -10.148 3.866 7.514 1.00 97.69 247 ALA A C 1
ATOM 1922 O O . ALA A 1 247 ? -9.960 2.659 7.663 1.00 97.69 247 ALA A O 1
ATOM 1923 N N . ALA A 1 248 ? -9.862 4.738 8.489 1.00 97.88 248 ALA A N 1
ATOM 1924 C CA . ALA A 1 248 ? -9.325 4.345 9.790 1.00 97.88 248 ALA A CA 1
ATOM 1925 C C . ALA A 1 248 ? -10.279 3.415 10.559 1.00 97.88 248 ALA A C 1
ATOM 1927 O O . ALA A 1 248 ? -9.813 2.465 11.191 1.00 97.88 248 ALA A O 1
ATOM 1928 N N . MET A 1 249 ? -11.600 3.620 10.476 1.00 97.31 249 MET A N 1
ATOM 1929 C CA . MET A 1 249 ? -12.572 2.677 11.049 1.00 97.31 249 MET A CA 1
ATOM 1930 C C . MET A 1 249 ? -12.394 1.279 10.448 1.00 97.31 249 MET A C 1
ATOM 1932 O O . MET A 1 249 ? -12.319 0.308 11.202 1.00 97.31 249 MET A O 1
ATOM 1936 N N . GLY A 1 250 ? -12.228 1.185 9.125 1.00 96.38 250 GLY A N 1
ATOM 1937 C CA . GLY A 1 250 ? -11.920 -0.070 8.437 1.00 96.38 250 GLY A CA 1
ATOM 1938 C C . GLY A 1 250 ? -10.597 -0.697 8.894 1.00 96.38 250 GLY A C 1
ATOM 1939 O O . GLY A 1 250 ? -10.552 -1.854 9.306 1.00 96.38 250 GLY A O 1
ATOM 1940 N N . TYR A 1 251 ? -9.512 0.080 8.898 1.00 97.00 251 TYR A N 1
ATOM 1941 C CA . TYR A 1 251 ? -8.169 -0.410 9.249 1.00 97.00 251 TYR A CA 1
ATOM 1942 C C . TYR A 1 251 ? -8.017 -0.786 10.726 1.00 97.00 251 TYR A C 1
ATOM 1944 O O . TYR A 1 251 ? -7.149 -1.584 11.077 1.00 97.00 251 TYR A O 1
ATOM 1952 N N . SER A 1 252 ? -8.859 -0.238 11.606 1.00 94.69 252 SER A N 1
ATOM 1953 C CA . SER A 1 252 ? -8.859 -0.587 13.029 1.00 94.69 252 SER A CA 1
ATOM 1954 C C . SER A 1 252 ? -9.164 -2.071 13.264 1.00 94.69 252 SER A C 1
ATOM 1956 O O . SER A 1 252 ? -8.701 -2.661 14.244 1.00 94.69 252 SER A O 1
ATOM 1958 N N . GLY A 1 253 ? -9.931 -2.697 12.370 1.00 91.69 253 GLY A N 1
ATOM 1959 C CA . GLY A 1 253 ? -10.449 -4.044 12.572 1.00 91.69 253 GLY A CA 1
ATOM 1960 C C . GLY A 1 253 ? -11.628 -4.118 13.548 1.00 91.69 253 GLY A C 1
ATOM 1961 O O . GLY A 1 253 ? -12.122 -5.207 13.820 1.00 91.69 253 GLY A O 1
ATOM 1962 N N . GLN A 1 254 ? -12.065 -2.998 14.133 1.00 90.75 254 GLN A N 1
ATOM 1963 C CA . GLN A 1 254 ? -13.050 -2.999 15.212 1.00 90.75 254 GLN A CA 1
ATOM 1964 C C . GLN A 1 254 ? -14.473 -3.068 14.658 1.00 90.75 254 GLN A C 1
ATOM 1966 O O . GLN A 1 254 ? -14.985 -2.114 14.073 1.00 90.75 254 GLN A O 1
ATOM 1971 N N . LEU A 1 255 ? -15.162 -4.173 14.933 1.00 89.12 255 LEU A N 1
ATOM 1972 C CA . LEU A 1 255 ? -16.495 -4.405 14.378 1.00 89.12 255 LEU A CA 1
ATOM 1973 C C . LEU A 1 255 ? -17.586 -3.467 14.915 1.00 89.12 255 LEU A C 1
ATOM 1975 O O . LEU A 1 255 ? -18.645 -3.339 14.306 1.00 89.12 255 LEU A O 1
ATOM 1979 N N . LYS A 1 256 ? -17.323 -2.751 16.015 1.00 88.56 256 LYS A N 1
ATOM 1980 C CA . LYS A 1 256 ? -18.233 -1.725 16.551 1.00 88.56 256 LYS A CA 1
ATOM 1981 C C . LYS A 1 256 ? -18.546 -0.612 15.539 1.00 88.56 256 LYS A C 1
ATOM 1983 O O . LYS A 1 256 ? -19.544 0.080 15.701 1.00 88.56 256 LYS A O 1
ATOM 1988 N N . PHE A 1 257 ? -17.701 -0.432 14.518 1.00 92.00 257 PHE A N 1
ATOM 1989 C CA . PHE A 1 257 ? -17.900 0.567 13.469 1.00 92.00 257 PHE A CA 1
ATOM 1990 C C . PHE A 1 257 ? -18.772 0.085 12.305 1.00 92.00 257 PHE A C 1
ATOM 1992 O O . PHE A 1 257 ? -19.186 0.916 11.504 1.00 92.00 257 PHE A O 1
ATOM 1999 N N . VAL A 1 258 ? -19.097 -1.211 12.207 1.00 91.94 258 VAL A N 1
ATOM 2000 C CA . VAL A 1 258 ? -19.896 -1.757 11.092 1.00 91.94 258 VAL A CA 1
ATOM 2001 C C . VAL A 1 258 ? -21.237 -1.027 10.909 1.00 91.94 258 VAL A C 1
ATOM 2003 O O . VAL A 1 258 ? -21.512 -0.629 9.779 1.00 91.94 258 VAL A O 1
ATOM 2006 N N . PRO A 1 259 ? -22.048 -0.761 11.958 1.00 91.12 259 PRO A N 1
ATOM 2007 C CA . PRO A 1 259 ? -23.314 -0.045 11.780 1.00 91.12 259 PRO A CA 1
ATOM 2008 C C . PRO A 1 259 ? -23.134 1.364 11.198 1.00 91.12 259 PRO A C 1
ATOM 2010 O O . PRO A 1 259 ? -23.841 1.739 10.268 1.00 91.12 259 PRO A O 1
ATOM 2013 N N . LEU A 1 260 ? -22.147 2.117 11.697 1.00 93.06 260 LEU A N 1
ATOM 2014 C CA . LEU A 1 260 ? -21.848 3.465 11.207 1.00 93.06 260 LEU A CA 1
ATOM 2015 C C . LEU A 1 260 ? -21.336 3.435 9.761 1.00 93.06 260 LEU A C 1
ATOM 2017 O O . LEU A 1 260 ? -21.733 4.255 8.942 1.00 93.06 260 LEU A O 1
ATOM 2021 N N . LEU A 1 261 ? -20.473 2.477 9.424 1.00 95.50 261 LEU A N 1
ATOM 2022 C CA . LEU A 1 261 ? -19.973 2.319 8.061 1.00 95.50 261 LEU A CA 1
ATOM 2023 C C . LEU A 1 261 ? -21.091 1.964 7.073 1.00 95.50 261 LEU A C 1
ATOM 2025 O O . LEU A 1 261 ? -21.061 2.433 5.940 1.00 95.50 261 LEU A O 1
ATOM 2029 N N . LEU A 1 262 ? -22.092 1.184 7.488 1.00 94.31 262 LEU A N 1
ATOM 2030 C CA . LEU A 1 262 ? -23.259 0.891 6.653 1.00 94.31 262 LEU A CA 1
ATOM 2031 C C . LEU A 1 262 ? -24.122 2.129 6.409 1.00 94.31 262 LEU A C 1
ATOM 2033 O O . LEU A 1 262 ? -24.591 2.316 5.290 1.00 94.31 262 LEU A O 1
ATOM 2037 N N . GLU A 1 263 ? -24.297 2.982 7.420 1.00 93.12 263 GLU A N 1
ATOM 2038 C CA . GLU A 1 263 ? -24.976 4.273 7.267 1.00 93.12 263 GLU A CA 1
ATOM 2039 C C . GLU A 1 263 ? -24.217 5.180 6.284 1.00 93.12 263 GLU A C 1
ATOM 2041 O O . GLU A 1 263 ? -24.790 5.676 5.314 1.00 93.12 263 GLU A O 1
ATOM 2046 N N . LEU A 1 264 ? -22.901 5.321 6.470 1.00 95.75 264 LEU A N 1
ATOM 2047 C CA . LEU A 1 264 ? -22.038 6.134 5.606 1.00 95.75 264 LEU A CA 1
ATOM 2048 C C . LEU A 1 264 ? -21.944 5.599 4.173 1.00 95.75 264 LEU A C 1
ATOM 2050 O O . LEU A 1 264 ? -21.768 6.379 3.238 1.00 95.75 264 LEU A O 1
ATOM 2054 N N . ALA A 1 265 ? -22.087 4.287 3.979 1.00 95.44 265 ALA A N 1
ATOM 2055 C CA . ALA A 1 265 ? -22.143 3.679 2.656 1.00 95.44 265 ALA A CA 1
ATOM 2056 C C . ALA A 1 265 ? -23.398 4.092 1.859 1.00 95.44 265 ALA A C 1
ATOM 2058 O O . ALA A 1 265 ? -23.398 4.028 0.629 1.00 95.44 265 ALA A O 1
ATOM 2059 N N . GLN A 1 266 ? -24.461 4.555 2.527 1.00 92.06 266 GLN A N 1
ATOM 2060 C CA . GLN A 1 266 ? -25.647 5.083 1.847 1.00 92.06 266 GLN A CA 1
ATOM 2061 C C . GLN A 1 266 ? -25.467 6.540 1.397 1.00 92.06 266 GLN A C 1
ATOM 2063 O O . GLN A 1 266 ? -26.074 6.942 0.403 1.00 92.06 266 GLN A O 1
ATOM 2068 N N . ALA A 1 267 ? -24.614 7.314 2.075 1.00 92.31 267 ALA A N 1
ATOM 2069 C CA . ALA A 1 267 ? -24.360 8.717 1.756 1.00 92.31 267 ALA A CA 1
ATOM 2070 C C . ALA A 1 267 ? -23.441 8.862 0.531 1.00 92.31 267 ALA A C 1
ATOM 2072 O O . ALA A 1 267 ? -22.378 8.247 0.473 1.00 92.31 267 ALA A O 1
ATOM 2073 N N . ASP A 1 268 ? -23.840 9.687 -0.443 1.00 89.81 268 ASP A N 1
ATOM 2074 C CA . ASP A 1 268 ? -23.140 9.822 -1.730 1.00 89.81 268 ASP A CA 1
ATOM 2075 C C . ASP A 1 268 ? -21.651 10.180 -1.577 1.00 89.81 268 ASP A C 1
ATOM 2077 O O . ASP A 1 268 ? -20.807 9.530 -2.192 1.00 89.81 268 ASP A O 1
ATOM 2081 N N . ASP A 1 269 ? -21.322 11.135 -0.702 1.00 92.12 269 ASP A N 1
ATOM 2082 C CA . ASP A 1 269 ? -19.953 11.652 -0.537 1.00 92.12 269 ASP A CA 1
ATOM 2083 C C . ASP A 1 269 ? -18.975 10.650 0.104 1.00 92.12 269 ASP A C 1
ATOM 2085 O O . ASP A 1 269 ? -17.759 10.772 -0.049 1.00 92.12 269 ASP A O 1
ATOM 2089 N N . SER A 1 270 ? -19.489 9.655 0.831 1.00 94.69 270 SER A N 1
ATOM 2090 C CA . SER A 1 270 ? -18.691 8.694 1.605 1.00 94.69 270 SER A CA 1
ATOM 2091 C C . SER A 1 270 ? -18.898 7.239 1.194 1.00 94.69 270 SER A C 1
ATOM 2093 O O . SER A 1 270 ? -18.240 6.349 1.739 1.00 94.69 270 SER A O 1
ATOM 2095 N N . ARG A 1 271 ? -19.788 6.987 0.226 1.00 95.44 271 ARG A N 1
ATOM 2096 C CA . ARG A 1 271 ? -20.206 5.650 -0.208 1.00 95.44 271 ARG A CA 1
ATOM 2097 C C . ARG A 1 271 ? -19.027 4.743 -0.519 1.00 95.44 271 ARG A C 1
ATOM 2099 O O . ARG A 1 271 ? -18.964 3.617 -0.026 1.00 95.44 271 ARG A O 1
ATOM 2106 N N . GLU A 1 272 ? -18.103 5.228 -1.341 1.00 95.06 272 GLU A N 1
ATOM 2107 C CA . GLU A 1 272 ? -16.976 4.4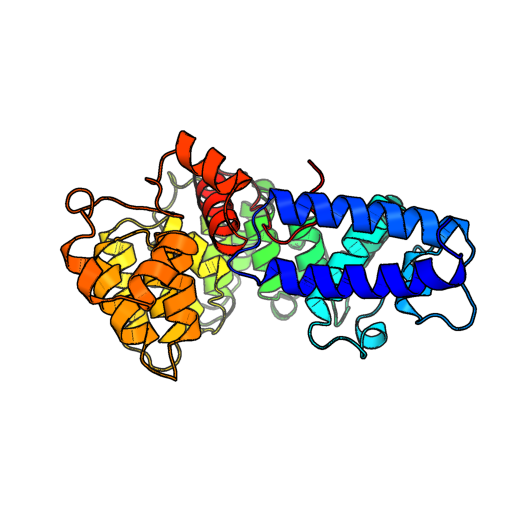35 -1.827 1.00 95.06 272 GLU A CA 1
ATOM 2108 C C . GLU A 1 272 ? -16.045 4.020 -0.683 1.00 95.06 272 GLU A C 1
ATOM 2110 O O . GLU A 1 272 ? -15.843 2.825 -0.463 1.00 95.06 272 GLU A O 1
ATOM 2115 N N . VAL A 1 273 ? -15.566 4.988 0.104 1.00 96.31 273 VAL A N 1
ATOM 2116 C CA . VAL A 1 273 ? -14.626 4.738 1.207 1.00 96.31 273 VAL A CA 1
ATOM 2117 C C . VAL A 1 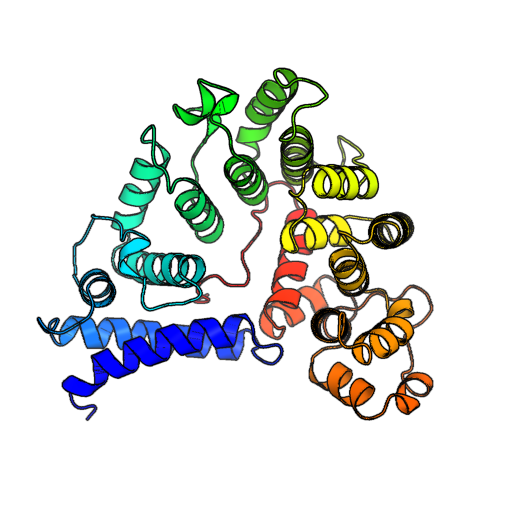273 ? -15.252 3.925 2.343 1.00 96.31 273 VAL A C 1
ATOM 2119 O O . VAL A 1 273 ? -14.577 3.095 2.957 1.00 96.31 273 VAL A O 1
ATOM 2122 N N . ALA A 1 274 ? -16.547 4.100 2.612 1.00 97.25 274 ALA A N 1
ATOM 2123 C CA . ALA A 1 274 ? -17.264 3.299 3.599 1.00 97.25 274 ALA A CA 1
ATOM 2124 C C . ALA A 1 274 ? -17.441 1.845 3.130 1.00 97.25 274 ALA A C 1
ATOM 2126 O O . ALA A 1 274 ? -17.205 0.919 3.906 1.00 97.25 274 ALA A O 1
ATOM 2127 N N . THR A 1 275 ? -17.764 1.634 1.850 1.00 96.38 275 THR A N 1
ATOM 2128 C CA . THR A 1 275 ? -17.861 0.293 1.245 1.00 96.38 275 THR A CA 1
ATOM 2129 C C . THR A 1 275 ? -16.509 -0.424 1.241 1.00 96.38 275 THR A C 1
ATOM 2131 O O . THR A 1 275 ? -16.426 -1.605 1.588 1.00 96.38 275 THR A O 1
ATOM 2134 N N . ASP A 1 276 ? -15.430 0.287 0.908 1.00 96.00 276 ASP A N 1
ATOM 2135 C CA . ASP A 1 276 ? -14.063 -0.236 1.008 1.00 96.00 276 ASP A CA 1
ATOM 2136 C C . ASP A 1 276 ? -13.718 -0.619 2.447 1.00 96.00 276 ASP A C 1
ATOM 2138 O O . ASP A 1 276 ? -13.219 -1.714 2.699 1.00 96.00 276 ASP A O 1
ATOM 2142 N N . SER A 1 277 ? -14.058 0.233 3.414 1.00 97.12 277 SER A N 1
ATOM 2143 C CA . SER A 1 277 ? -13.804 -0.023 4.836 1.00 97.12 277 SER A CA 1
ATOM 2144 C C . SER A 1 277 ? -14.565 -1.249 5.351 1.00 97.12 277 SER A C 1
ATOM 2146 O O . SER A 1 277 ? -13.991 -2.067 6.072 1.00 97.12 277 SER A O 1
ATOM 2148 N N . LEU A 1 278 ? -15.827 -1.427 4.942 1.00 95.50 278 LEU A N 1
ATOM 2149 C CA . LEU A 1 278 ? -16.604 -2.641 5.223 1.00 95.50 278 LEU A CA 1
ATOM 2150 C C . LEU A 1 278 ? -15.955 -3.874 4.599 1.00 95.50 278 LEU A C 1
ATOM 2152 O O . LEU A 1 278 ? -15.814 -4.896 5.266 1.00 95.50 278 LEU A O 1
ATOM 2156 N N . THR A 1 279 ? -15.504 -3.764 3.350 1.00 95.50 279 THR A N 1
ATOM 2157 C CA . THR A 1 279 ? -14.809 -4.847 2.646 1.00 95.50 279 THR A CA 1
ATOM 2158 C C . THR A 1 279 ? -13.520 -5.236 3.368 1.00 95.50 279 THR A C 1
ATOM 2160 O O . THR A 1 279 ? -13.230 -6.422 3.525 1.00 95.50 279 THR A O 1
ATOM 2163 N N . VAL A 1 280 ? -12.736 -4.263 3.838 1.00 95.75 280 VAL A N 1
ATOM 2164 C CA . VAL A 1 280 ? -11.525 -4.527 4.623 1.00 95.75 280 VAL A CA 1
ATOM 2165 C C . VAL A 1 280 ? -11.874 -5.287 5.901 1.00 95.75 280 VAL A C 1
ATOM 2167 O O . VAL A 1 280 ? -11.242 -6.302 6.176 1.00 95.75 280 VAL A O 1
ATOM 2170 N N . LEU A 1 281 ? -12.900 -4.865 6.642 1.00 93.31 281 LEU A N 1
ATOM 2171 C CA . LEU A 1 281 ? -13.301 -5.512 7.894 1.00 93.31 281 LEU A CA 1
ATOM 2172 C C . LEU A 1 281 ? -13.845 -6.928 7.693 1.00 93.31 281 LEU A C 1
ATOM 2174 O O . LEU A 1 281 ? -13.394 -7.863 8.354 1.00 93.31 281 LEU A O 1
ATOM 2178 N N . LEU A 1 282 ? -14.815 -7.079 6.794 1.00 91.25 282 LEU A N 1
ATOM 2179 C CA . LEU A 1 282 ? -15.689 -8.250 6.726 1.00 91.25 282 LEU A CA 1
ATOM 2180 C C . LEU A 1 282 ? -15.339 -9.208 5.588 1.00 91.25 282 LEU A C 1
ATOM 2182 O O . LEU A 1 282 ? -15.673 -10.381 5.670 1.00 91.25 282 LEU A O 1
ATOM 2186 N N . GLY A 1 283 ? -14.638 -8.732 4.560 1.00 92.19 283 GLY A N 1
ATOM 2187 C CA . GLY A 1 283 ? -14.590 -9.403 3.263 1.00 92.19 283 GLY A CA 1
ATOM 2188 C C . GLY A 1 283 ? -15.656 -8.845 2.319 1.00 92.19 283 GLY A C 1
ATOM 2189 O O . GLY A 1 283 ? -16.627 -8.226 2.751 1.00 92.19 283 GLY A O 1
ATOM 2190 N N . SER A 1 284 ? -15.451 -9.009 1.011 1.00 91.50 284 SER A N 1
ATOM 2191 C CA . SER A 1 284 ? -16.330 -8.424 -0.010 1.00 91.50 284 SER A CA 1
ATOM 2192 C C . SER A 1 284 ? -17.729 -9.040 -0.016 1.00 91.50 284 SER A C 1
ATOM 2194 O O . SER A 1 284 ? -18.708 -8.310 -0.114 1.00 91.50 284 SER A O 1
ATOM 2196 N N . ILE A 1 285 ? -17.837 -10.361 0.152 1.00 90.12 285 ILE A N 1
ATOM 2197 C CA . ILE A 1 285 ? -19.119 -11.083 0.108 1.00 90.12 285 ILE A CA 1
ATOM 2198 C C . ILE A 1 285 ? -20.013 -10.672 1.282 1.00 90.12 285 ILE A C 1
ATOM 2200 O O . ILE A 1 285 ? -21.183 -10.329 1.099 1.00 90.12 285 ILE A O 1
ATOM 2204 N N . GLU A 1 286 ? -19.467 -10.685 2.494 1.00 90.06 286 GLU A N 1
ATOM 2205 C CA . GLU A 1 286 ? -20.178 -10.306 3.711 1.00 90.06 286 GLU A CA 1
ATOM 2206 C C . GLU A 1 286 ? -20.535 -8.815 3.710 1.00 90.06 286 GLU A C 1
ATOM 2208 O O . GLU A 1 286 ? -21.660 -8.462 4.071 1.00 90.06 286 GLU A O 1
ATOM 2213 N N . ALA A 1 287 ? -19.623 -7.944 3.258 1.00 91.88 287 ALA A N 1
ATOM 2214 C CA . ALA A 1 287 ? -19.896 -6.515 3.122 1.00 91.88 287 ALA A CA 1
ATOM 2215 C C . ALA A 1 287 ? -21.075 -6.252 2.171 1.00 91.88 287 ALA A C 1
ATOM 2217 O O . ALA A 1 287 ? -22.014 -5.551 2.548 1.00 91.88 287 ALA A O 1
ATOM 2218 N N . ASP A 1 288 ? -21.080 -6.860 0.983 1.00 92.25 288 ASP A N 1
ATOM 2219 C CA . ASP A 1 288 ? -22.167 -6.703 0.010 1.00 92.25 288 ASP A CA 1
ATOM 2220 C C . ASP A 1 288 ? -23.494 -7.262 0.526 1.00 92.25 288 ASP A C 1
ATOM 2222 O O . ASP A 1 288 ? -24.554 -6.663 0.325 1.00 92.25 288 ASP A O 1
ATOM 2226 N N . SER A 1 289 ? -23.443 -8.393 1.233 1.00 90.44 289 SER A N 1
ATOM 2227 C CA . SER A 1 289 ? -24.627 -8.999 1.843 1.00 90.44 289 SER A CA 1
ATOM 2228 C C . SER A 1 289 ? -25.282 -8.029 2.830 1.00 90.44 289 SER A C 1
ATOM 2230 O O . SER A 1 289 ? -26.487 -7.789 2.744 1.00 90.44 289 SER A O 1
ATOM 2232 N N . LEU A 1 290 ? -24.492 -7.391 3.700 1.00 89.88 290 LEU A N 1
ATOM 2233 C CA . LEU A 1 290 ? -24.994 -6.386 4.641 1.00 89.88 290 LEU A CA 1
ATOM 2234 C C . LEU A 1 290 ? -25.450 -5.094 3.956 1.00 89.88 290 LEU A C 1
ATOM 2236 O O . LEU A 1 290 ? -26.446 -4.511 4.374 1.00 89.88 290 LEU A O 1
ATOM 2240 N N . LEU A 1 291 ? -24.768 -4.650 2.900 1.00 91.00 291 LEU A N 1
ATOM 2241 C CA . LEU A 1 291 ? -25.172 -3.463 2.141 1.00 91.00 291 LEU A CA 1
ATOM 2242 C C . LEU A 1 291 ? -26.505 -3.675 1.413 1.00 91.00 291 LEU A C 1
ATOM 2244 O O . LEU A 1 291 ? -27.320 -2.756 1.343 1.00 91.00 291 LEU A O 1
ATOM 2248 N N . SER A 1 292 ? -26.743 -4.887 0.904 1.00 89.12 292 SER A N 1
ATOM 2249 C CA . SER A 1 292 ? -27.994 -5.256 0.231 1.00 89.12 292 SER A CA 1
ATOM 2250 C C . SER A 1 292 ? -29.162 -5.463 1.201 1.00 89.12 292 SER A C 1
ATOM 2252 O O . SER A 1 292 ? -30.313 -5.192 0.855 1.00 89.12 292 SER A O 1
ATOM 2254 N N . ALA A 1 293 ? -28.877 -5.907 2.427 1.00 86.31 293 ALA A N 1
ATOM 2255 C CA . ALA A 1 293 ? -29.871 -6.142 3.463 1.00 86.31 293 ALA A CA 1
ATOM 2256 C C . ALA A 1 293 ? -29.371 -5.653 4.837 1.00 86.31 293 ALA A C 1
ATOM 2258 O O . ALA A 1 293 ? -29.041 -6.469 5.700 1.00 86.31 293 ALA A O 1
ATOM 2259 N N . PRO A 1 294 ? -29.395 -4.329 5.100 1.00 76.62 294 PRO A N 1
ATOM 2260 C CA . PRO A 1 294 ? -28.885 -3.751 6.352 1.00 76.62 294 PRO A CA 1
ATOM 2261 C C . PRO A 1 294 ? -29.597 -4.258 7.617 1.00 76.62 294 PRO A C 1
ATOM 2263 O O . PRO A 1 294 ? -29.053 -4.196 8.715 1.00 76.62 294 PRO A O 1
ATOM 2266 N N . GLN A 1 295 ? -30.804 -4.809 7.465 1.00 75.06 295 GLN A N 1
ATOM 2267 C CA . GLN A 1 295 ? -31.570 -5.475 8.527 1.00 75.06 295 GLN A CA 1
ATOM 2268 C C . GLN A 1 295 ? -30.750 -6.602 9.206 1.00 75.06 295 GLN A C 1
ATOM 2270 O O . GLN A 1 295 ? -30.863 -6.817 10.414 1.00 75.06 295 GLN A O 1
ATOM 2275 N N . LEU A 1 296 ? -29.890 -7.284 8.433 1.00 72.50 296 LEU A N 1
ATOM 2276 C CA . LEU A 1 296 ? -29.078 -8.433 8.857 1.00 72.50 296 LEU A CA 1
ATOM 2277 C C . LEU A 1 296 ? -27.948 -8.066 9.827 1.00 72.50 296 LEU A C 1
ATOM 2279 O O . LEU A 1 296 ? -27.308 -8.951 10.384 1.00 72.50 296 LEU A O 1
ATOM 2283 N N . VAL A 1 297 ? -27.700 -6.776 10.070 1.00 72.88 297 VAL A N 1
ATOM 2284 C CA . VAL A 1 297 ? -26.702 -6.325 11.055 1.00 72.88 297 VAL A CA 1
ATOM 2285 C C . VAL A 1 297 ? -27.026 -6.838 12.454 1.00 72.88 297 VAL A C 1
ATOM 2287 O O . VAL A 1 297 ? -26.117 -7.161 13.211 1.00 72.88 297 VAL A O 1
ATOM 2290 N N . THR A 1 298 ? -28.314 -6.932 12.792 1.00 66.50 298 THR A N 1
ATOM 2291 C CA . THR A 1 298 ? -28.763 -7.460 14.091 1.00 66.50 298 THR A CA 1
ATOM 2292 C C . THR A 1 298 ? -28.538 -8.967 14.231 1.00 66.50 298 THR A C 1
ATOM 2294 O O . THR A 1 298 ? -28.288 -9.442 15.338 1.00 66.50 298 THR A O 1
ATOM 2297 N N . ASP A 1 299 ? -28.547 -9.692 13.109 1.00 65.38 299 ASP A N 1
ATOM 2298 C CA . ASP A 1 299 ? -28.255 -11.127 13.029 1.00 65.38 299 ASP A CA 1
ATOM 2299 C C . ASP A 1 299 ? -26.754 -11.415 12.912 1.00 65.38 299 ASP A C 1
ATOM 2301 O O . ASP A 1 299 ? -26.308 -12.544 13.142 1.00 65.38 299 ASP A O 1
ATOM 2305 N N . PHE A 1 300 ? -25.960 -10.399 12.565 1.00 68.31 300 PHE A N 1
ATOM 2306 C CA . PHE A 1 300 ? -24.512 -10.488 12.521 1.00 68.31 300 PHE A CA 1
ATOM 2307 C C . PHE A 1 300 ? -24.014 -10.673 13.956 1.00 68.31 300 PHE A C 1
ATOM 2309 O O . PHE A 1 300 ? -23.878 -9.717 14.720 1.00 68.31 300 PHE A O 1
ATOM 2316 N N . GLN A 1 301 ? -23.794 -11.933 14.347 1.00 60.28 301 GLN A N 1
ATOM 2317 C CA . GLN A 1 301 ? -23.240 -12.298 15.647 1.00 60.28 301 GLN A CA 1
ATOM 2318 C C . GLN A 1 301 ? -21.809 -11.782 15.730 1.00 60.28 301 GLN A C 1
ATOM 2320 O O . GLN A 1 301 ? -20.841 -12.484 15.438 1.00 60.28 301 GLN A O 1
ATOM 2325 N N . LEU A 1 302 ? -21.688 -10.514 16.104 1.00 58.22 302 LEU A N 1
ATOM 2326 C CA . LEU A 1 302 ? -20.419 -9.884 16.369 1.00 58.22 302 LEU A CA 1
ATOM 2327 C C . LEU A 1 302 ? -19.733 -10.699 17.471 1.00 58.22 302 LEU A C 1
ATOM 2329 O O . LEU A 1 302 ? -20.307 -10.842 18.557 1.00 58.22 302 LEU A O 1
ATOM 2333 N N . PRO A 1 303 ? -18.533 -11.258 17.224 1.00 56.78 303 PRO A N 1
ATOM 2334 C CA . PRO A 1 303 ? -17.750 -11.846 18.296 1.00 56.78 303 PRO A CA 1
ATOM 2335 C C . PRO A 1 303 ? -17.600 -10.833 19.445 1.00 56.78 303 PRO A C 1
ATOM 2337 O O . PRO A 1 303 ? -17.719 -9.624 19.219 1.00 56.78 303 PRO A O 1
ATOM 2340 N N . PRO A 1 304 ? -17.385 -11.312 20.683 1.00 58.25 304 PRO A N 1
ATOM 2341 C CA . PRO A 1 304 ? -17.517 -10.517 21.901 1.00 58.25 304 PRO A CA 1
ATOM 2342 C C . PRO A 1 304 ? -16.798 -9.165 21.829 1.00 58.25 304 PRO A C 1
ATOM 2344 O O . PRO A 1 304 ? -15.782 -9.014 21.147 1.00 58.25 304 PRO A O 1
ATOM 2347 N N . ALA A 1 305 ? -17.333 -8.186 22.566 1.00 51.47 305 ALA A N 1
ATOM 2348 C CA . ALA A 1 305 ? -16.829 -6.817 22.619 1.00 51.47 305 ALA A CA 1
ATOM 2349 C C . ALA A 1 305 ? -15.290 -6.778 22.732 1.00 51.47 305 ALA A C 1
ATOM 2351 O O . ALA A 1 305 ? -14.721 -7.282 23.698 1.00 51.47 305 ALA A O 1
ATOM 2352 N N . GLY A 1 306 ? -14.632 -6.197 21.722 1.00 59.75 306 GLY A N 1
ATOM 2353 C CA . GLY A 1 306 ? -13.166 -6.130 21.613 1.00 59.75 306 GLY A CA 1
ATOM 2354 C C . GLY A 1 306 ? -12.550 -7.040 20.542 1.00 59.75 306 GLY A C 1
ATOM 2355 O O . GLY A 1 306 ? -11.354 -6.944 20.279 1.00 59.75 306 GLY A O 1
ATOM 2356 N N . ALA A 1 307 ? -13.331 -7.898 19.880 1.00 68.44 307 ALA A N 1
ATOM 2357 C CA . ALA A 1 307 ? -12.831 -8.692 18.763 1.00 68.44 307 ALA A CA 1
ATOM 2358 C C . ALA A 1 307 ? -12.471 -7.811 17.552 1.00 68.44 307 ALA A C 1
ATOM 2360 O O . ALA A 1 307 ? -13.305 -7.069 17.027 1.00 68.44 307 ALA A O 1
ATOM 2361 N N . ARG A 1 308 ? -11.222 -7.938 17.087 1.00 84.19 308 ARG A N 1
ATOM 2362 C CA . ARG A 1 308 ? -10.750 -7.335 15.838 1.00 84.19 308 ARG A CA 1
ATOM 2363 C C . ARG A 1 308 ? -10.804 -8.349 14.703 1.00 84.19 308 ARG A C 1
ATOM 2365 O O . ARG A 1 308 ? -10.395 -9.501 14.889 1.00 84.19 308 ARG A O 1
ATOM 2372 N N . GLN A 1 309 ? -11.266 -7.909 13.539 1.00 89.12 309 GLN A N 1
ATOM 2373 C CA . GLN A 1 309 ? -11.301 -8.705 12.320 1.00 89.12 309 GLN A CA 1
ATOM 2374 C C . GLN A 1 309 ? -10.674 -7.980 11.134 1.00 89.12 309 GLN A C 1
ATOM 2376 O O . GLN A 1 309 ? -10.629 -6.755 11.075 1.00 89.12 309 GLN A O 1
ATOM 2381 N N . LEU A 1 310 ? -10.191 -8.777 10.194 1.00 91.81 310 LEU A N 1
ATOM 2382 C CA . LEU A 1 310 ? -9.719 -8.356 8.888 1.00 91.81 310 LEU A CA 1
ATOM 2383 C C . LEU A 1 310 ? -10.177 -9.422 7.889 1.00 91.81 310 LEU A C 1
ATOM 2385 O O . LEU A 1 310 ? -9.890 -10.603 8.081 1.00 91.81 310 LEU A O 1
ATOM 2389 N N . GLY A 1 311 ? -10.921 -9.024 6.859 1.00 88.12 311 GLY A N 1
ATOM 2390 C CA . GLY A 1 311 ? -11.526 -9.953 5.903 1.00 88.12 311 GLY A CA 1
ATOM 2391 C C . GLY A 1 311 ? -12.402 -11.020 6.571 1.00 88.12 311 GLY A C 1
ATOM 2392 O O . GLY A 1 311 ? -12.270 -12.198 6.248 1.00 88.12 311 GLY A O 1
ATOM 2393 N N . GLY A 1 312 ? -13.184 -10.640 7.587 1.00 86.31 312 GLY A N 1
ATOM 2394 C CA . GLY A 1 312 ? -14.082 -11.542 8.323 1.00 86.31 312 GLY A CA 1
ATOM 2395 C C . GLY A 1 312 ? -13.374 -12.514 9.274 1.00 86.31 312 GLY A C 1
ATOM 2396 O O . GLY A 1 312 ? -14.017 -13.313 9.951 1.00 86.31 312 GLY A O 1
ATOM 2397 N N . SER A 1 313 ? -12.043 -12.448 9.364 1.00 86.94 313 SER A N 1
ATOM 2398 C CA . SER A 1 313 ? -11.223 -13.352 10.174 1.00 86.94 313 SER A CA 1
ATOM 2399 C C . SER A 1 313 ? -10.574 -12.622 11.345 1.00 86.94 313 SER A C 1
ATOM 2401 O O . SER A 1 313 ? -10.156 -11.472 11.222 1.00 86.94 313 SER A O 1
ATOM 2403 N N . HIS A 1 314 ? -10.447 -13.288 12.495 1.00 87.62 314 HIS A N 1
ATOM 2404 C CA . HIS A 1 314 ? -9.781 -12.711 13.665 1.00 87.62 314 HIS A CA 1
ATOM 2405 C C . HIS A 1 314 ? -8.316 -12.371 13.391 1.00 87.62 314 HIS A C 1
ATOM 2407 O O . HIS A 1 314 ? -7.577 -13.177 12.824 1.00 87.62 314 HIS A O 1
ATOM 2413 N N . ILE A 1 315 ? -7.863 -11.219 13.885 1.00 86.88 315 ILE A N 1
ATOM 2414 C CA . ILE A 1 315 ? -6.468 -10.795 13.736 1.00 86.88 315 ILE A CA 1
ATOM 2415 C C . ILE A 1 315 ? -5.572 -11.642 14.650 1.00 86.88 315 ILE A C 1
ATOM 2417 O O . ILE A 1 315 ? -5.486 -11.431 15.856 1.00 86.88 315 ILE A O 1
ATOM 2421 N N . SER A 1 316 ? -4.910 -12.631 14.057 1.00 85.75 316 SER A N 1
ATOM 2422 C CA . SER A 1 316 ? -3.936 -13.523 14.695 1.00 85.75 316 SER A CA 1
ATOM 2423 C C . SER A 1 316 ? -2.890 -13.946 13.666 1.00 85.75 316 SER A C 1
ATOM 2425 O O . SER A 1 316 ? -3.172 -13.938 12.468 1.00 85.75 316 SER A O 1
ATOM 2427 N N . SER A 1 317 ? -1.694 -14.358 14.094 1.00 82.62 317 SER A N 1
ATOM 2428 C CA . SER A 1 317 ? -0.599 -14.688 13.166 1.00 82.62 317 SER A CA 1
ATOM 2429 C C . SER A 1 317 ? -0.979 -15.749 12.122 1.00 82.62 317 SER A C 1
ATOM 2431 O O . SER A 1 317 ? -0.633 -15.605 10.951 1.00 82.62 317 SER A O 1
ATOM 2433 N N . ALA A 1 318 ? -1.731 -16.782 12.521 1.00 84.38 318 ALA A N 1
ATOM 2434 C CA . ALA A 1 318 ? -2.197 -17.828 11.608 1.00 84.38 318 ALA A CA 1
ATOM 2435 C C . ALA A 1 318 ? -3.207 -17.292 10.577 1.00 84.38 318 ALA A C 1
ATOM 2437 O O . ALA A 1 318 ? -3.085 -17.572 9.386 1.00 84.38 318 ALA A O 1
ATOM 2438 N N . GLN A 1 319 ? -4.165 -16.470 11.013 1.00 90.31 319 GLN A N 1
ATOM 2439 C CA . GLN A 1 319 ? -5.190 -15.904 10.130 1.00 90.31 319 GLN A CA 1
ATOM 2440 C C . GLN A 1 319 ? -4.628 -14.827 9.199 1.00 90.31 319 GLN A C 1
ATOM 2442 O O . GLN A 1 319 ? -4.990 -14.782 8.028 1.00 90.31 319 GLN A O 1
ATOM 2447 N N . LEU A 1 320 ? -3.668 -14.021 9.662 1.00 90.94 320 LEU A N 1
ATOM 2448 C CA . LEU A 1 320 ? -2.967 -13.045 8.822 1.00 90.94 320 LEU A CA 1
ATOM 2449 C C . LEU A 1 320 ? -2.256 -13.720 7.639 1.00 90.94 320 LEU A C 1
ATOM 2451 O O . LEU A 1 320 ? -2.227 -13.166 6.543 1.00 90.94 320 LEU A O 1
ATOM 2455 N N . ALA A 1 321 ? -1.715 -14.929 7.820 1.00 89.44 321 ALA A N 1
ATOM 2456 C CA . ALA A 1 321 ? -1.159 -15.698 6.709 1.00 89.44 321 ALA A CA 1
ATOM 2457 C C . ALA A 1 321 ? -2.235 -16.129 5.697 1.00 89.44 321 ALA A C 1
ATOM 2459 O O . ALA A 1 321 ? -1.990 -16.040 4.495 1.00 89.44 321 ALA A O 1
ATOM 2460 N N . GLY A 1 322 ? -3.423 -16.531 6.161 1.00 90.31 322 GLY A N 1
ATOM 2461 C CA . GLY A 1 322 ? -4.567 -16.828 5.292 1.00 90.31 322 GLY A CA 1
ATOM 2462 C C . GLY A 1 322 ? -5.045 -15.599 4.513 1.00 90.31 322 GLY A C 1
ATOM 2463 O O . GLY A 1 322 ? -5.182 -15.653 3.293 1.00 90.31 322 GLY A O 1
ATOM 2464 N N . ILE A 1 323 ? -5.194 -14.458 5.192 1.00 91.94 323 ILE A N 1
ATOM 2465 C CA . ILE A 1 323 ? -5.604 -13.184 4.581 1.00 91.94 323 ILE A CA 1
ATOM 2466 C C . ILE A 1 323 ? -4.568 -12.705 3.557 1.00 91.94 323 ILE A C 1
ATOM 2468 O O . ILE A 1 323 ? -4.940 -12.204 2.503 1.00 91.94 323 ILE A O 1
ATOM 2472 N N . TRP A 1 324 ? -3.269 -12.907 3.800 1.00 91.12 324 TRP A N 1
ATOM 2473 C CA . TRP A 1 324 ? -2.239 -12.603 2.800 1.00 91.12 324 TRP A CA 1
ATOM 2474 C C . TRP A 1 324 ? -2.457 -13.361 1.477 1.00 91.12 324 TRP A C 1
ATOM 2476 O O . TRP A 1 324 ? -2.247 -12.804 0.401 1.00 91.12 324 TRP A O 1
ATOM 2486 N N . GLN A 1 325 ? -2.888 -14.623 1.561 1.00 88.19 325 GLN A N 1
ATOM 2487 C CA . GLN A 1 325 ? -3.065 -15.518 0.411 1.00 88.19 325 GLN A CA 1
ATOM 2488 C C . GLN A 1 325 ? -4.438 -15.403 -0.266 1.00 88.19 325 GLN A C 1
ATOM 2490 O O . GLN A 1 325 ? -4.573 -15.785 -1.427 1.00 88.19 325 GLN A O 1
ATOM 2495 N N . GLY A 1 326 ? -5.463 -14.927 0.445 1.00 87.19 326 GLY A N 1
ATOM 2496 C CA . GLY A 1 326 ? -6.842 -14.878 -0.061 1.00 87.19 326 GLY A CA 1
ATOM 2497 C C . GLY A 1 326 ? -7.437 -13.477 -0.177 1.00 87.19 326 GLY A C 1
ATOM 2498 O O . GLY A 1 326 ? -8.348 -13.272 -0.974 1.00 87.19 326 GLY A O 1
ATOM 2499 N N . GLY A 1 327 ? -6.921 -12.518 0.586 1.00 91.06 327 GLY A N 1
ATOM 2500 C CA . GLY A 1 327 ? -7.479 -11.179 0.690 1.00 91.06 327 GLY A CA 1
ATOM 2501 C C . GLY A 1 327 ? -7.223 -10.309 -0.535 1.00 91.06 327 GLY A C 1
ATOM 2502 O O . GLY A 1 327 ? -6.338 -10.574 -1.359 1.00 91.06 327 GLY A O 1
ATOM 2503 N N . ASN A 1 328 ? -7.995 -9.231 -0.622 1.00 92.38 328 ASN A N 1
ATOM 2504 C CA . ASN A 1 328 ? -7.799 -8.191 -1.622 1.00 92.38 328 ASN A CA 1
ATOM 2505 C C . ASN A 1 328 ? -6.554 -7.339 -1.316 1.00 92.38 328 ASN A C 1
ATOM 2507 O O . ASN A 1 328 ? -5.850 -7.529 -0.321 1.00 92.38 328 ASN A O 1
ATOM 2511 N N . THR A 1 329 ? -6.242 -6.385 -2.188 1.00 92.25 329 THR A N 1
ATOM 2512 C CA . THR A 1 329 ? -5.042 -5.544 -2.068 1.00 92.25 329 THR A CA 1
ATOM 2513 C C . THR A 1 329 ? -4.950 -4.784 -0.742 1.00 92.25 329 THR A C 1
ATOM 2515 O O . THR A 1 329 ? -3.901 -4.837 -0.102 1.00 92.25 329 THR A O 1
ATOM 2518 N N . GLN A 1 330 ? -6.023 -4.130 -0.286 1.00 94.06 330 GLN A N 1
ATOM 2519 C CA . GLN A 1 330 ? -6.000 -3.358 0.964 1.00 94.06 330 GLN A CA 1
ATOM 2520 C C . GLN A 1 330 ? -5.816 -4.265 2.189 1.00 94.06 330 GLN A C 1
ATOM 2522 O O . GLN A 1 330 ? -5.002 -3.971 3.064 1.00 94.06 330 GLN A O 1
ATOM 2527 N N . GLN A 1 331 ? -6.505 -5.410 2.224 1.00 95.19 331 GLN A N 1
ATOM 2528 C CA . GLN A 1 331 ? -6.354 -6.401 3.293 1.00 95.19 331 GLN A CA 1
ATOM 2529 C C . GLN A 1 331 ? -4.917 -6.940 3.354 1.00 95.19 331 GLN A C 1
ATOM 2531 O O . GLN A 1 331 ? -4.321 -7.007 4.428 1.00 95.19 331 GLN A O 1
ATOM 2536 N N . ARG A 1 332 ? -4.321 -7.265 2.199 1.00 94.62 332 ARG A N 1
ATOM 2537 C CA . ARG A 1 332 ? -2.921 -7.714 2.111 1.00 94.62 332 ARG A CA 1
ATOM 2538 C C . ARG A 1 332 ? -1.941 -6.628 2.542 1.00 94.62 332 ARG A C 1
ATOM 2540 O O . ARG A 1 332 ? -0.980 -6.939 3.243 1.00 94.62 332 ARG A O 1
ATOM 2547 N N . GLN A 1 333 ? -2.194 -5.368 2.189 1.00 95.25 333 GLN A N 1
ATOM 2548 C CA . GLN A 1 333 ? -1.353 -4.254 2.626 1.00 95.25 333 GLN A CA 1
ATOM 2549 C C . GLN A 1 333 ? -1.388 -4.096 4.151 1.00 95.25 333 GLN A C 1
ATOM 2551 O O . GLN A 1 333 ? -0.338 -3.943 4.771 1.00 95.25 333 GLN A O 1
ATOM 2556 N N . LEU A 1 334 ? -2.561 -4.231 4.779 1.00 95.81 334 LEU A N 1
ATOM 2557 C CA . LEU A 1 334 ? -2.673 -4.188 6.237 1.00 95.81 334 LEU A CA 1
ATOM 2558 C C . LEU A 1 334 ? -1.952 -5.374 6.904 1.00 95.81 334 LEU A C 1
ATOM 2560 O O . LEU A 1 334 ? -1.275 -5.197 7.917 1.00 95.81 334 LEU A O 1
ATOM 2564 N N . VAL A 1 335 ? -2.008 -6.573 6.308 1.00 95.00 335 VAL A N 1
ATOM 2565 C CA . VAL A 1 335 ? -1.190 -7.718 6.753 1.00 95.00 335 VAL A CA 1
ATOM 2566 C C . VAL A 1 335 ? 0.309 -7.404 6.662 1.00 95.00 335 VAL A C 1
ATOM 2568 O O . VAL A 1 335 ? 1.056 -7.747 7.581 1.00 95.00 335 VAL A O 1
ATOM 2571 N N . ALA A 1 336 ? 0.766 -6.745 5.591 1.00 94.06 336 ALA A N 1
ATOM 2572 C CA . ALA A 1 336 ? 2.161 -6.322 5.461 1.00 94.06 336 ALA A CA 1
ATOM 2573 C C . ALA A 1 336 ? 2.559 -5.333 6.568 1.00 94.06 336 ALA A C 1
ATOM 2575 O O . ALA A 1 336 ? 3.632 -5.489 7.153 1.00 94.06 336 ALA A O 1
ATOM 2576 N N . CYS A 1 337 ? 1.678 -4.390 6.923 1.00 95.06 337 CYS A N 1
ATOM 2577 C CA . CYS A 1 337 ? 1.885 -3.488 8.057 1.00 95.06 337 CYS A CA 1
ATOM 2578 C C . CYS A 1 337 ? 2.044 -4.265 9.372 1.00 95.06 337 CYS A C 1
ATOM 2580 O O . CYS A 1 337 ? 3.034 -4.060 10.071 1.00 95.06 337 CYS A O 1
ATOM 2582 N N . TYR A 1 338 ? 1.139 -5.203 9.687 1.00 93.44 338 TYR A N 1
ATOM 2583 C CA . TYR A 1 338 ? 1.260 -6.038 10.892 1.00 93.44 338 TYR A CA 1
ATOM 2584 C C . TYR A 1 338 ? 2.581 -6.810 10.944 1.00 93.44 338 TYR A C 1
ATOM 2586 O O . TYR A 1 338 ? 3.199 -6.890 12.003 1.00 93.44 338 TYR A O 1
ATOM 2594 N N . ARG A 1 339 ? 3.026 -7.368 9.811 1.00 90.94 339 ARG A N 1
ATOM 2595 C CA . ARG A 1 339 ? 4.291 -8.112 9.726 1.00 90.94 339 ARG A CA 1
ATOM 2596 C C . ARG A 1 339 ? 5.505 -7.215 9.947 1.00 90.94 339 ARG A C 1
ATOM 2598 O O . ARG A 1 339 ? 6.347 -7.557 10.770 1.00 90.94 339 ARG A O 1
ATOM 2605 N N . SER A 1 340 ? 5.575 -6.075 9.259 1.00 91.19 340 SER A N 1
ATOM 2606 C CA . SER A 1 340 ? 6.683 -5.120 9.407 1.00 91.19 340 SER A CA 1
ATOM 2607 C C . SER A 1 340 ? 6.785 -4.608 10.851 1.00 91.19 340 SER A C 1
ATOM 2609 O O . SER A 1 340 ? 7.858 -4.584 11.443 1.00 91.19 340 SER A O 1
ATOM 2611 N N . LEU A 1 341 ? 5.640 -4.336 11.478 1.00 90.19 341 LEU A N 1
ATOM 2612 C CA . LEU A 1 341 ? 5.543 -3.868 12.860 1.00 90.19 341 LEU A CA 1
ATOM 2613 C C . LEU A 1 341 ? 5.824 -4.931 13.932 1.00 90.19 341 LEU A C 1
ATOM 2615 O O . LEU A 1 341 ? 5.981 -4.566 15.102 1.00 90.19 341 LEU A O 1
ATOM 2619 N N . ALA A 1 342 ? 5.819 -6.217 13.582 1.00 88.00 342 ALA A N 1
ATOM 2620 C CA . ALA A 1 342 ? 6.089 -7.309 14.515 1.00 88.00 342 ALA A CA 1
ATOM 2621 C C . ALA A 1 342 ? 7.590 -7.584 14.682 1.00 88.00 342 ALA A C 1
ATOM 2623 O O . ALA A 1 342 ? 7.993 -8.213 15.659 1.00 88.00 342 ALA A O 1
ATOM 2624 N N . THR A 1 343 ? 8.430 -7.160 13.735 1.00 83.88 343 THR A N 1
ATOM 2625 C CA . THR A 1 343 ? 9.872 -7.428 13.763 1.00 83.88 343 THR A CA 1
ATOM 2626 C C . THR A 1 343 ? 10.632 -6.268 13.133 1.00 83.88 343 THR A C 1
ATOM 2628 O O . THR A 1 343 ? 10.550 -6.055 11.923 1.00 83.88 343 THR A O 1
ATOM 2631 N N . ALA A 1 344 ? 11.401 -5.547 13.955 1.00 79.31 344 ALA A N 1
ATOM 2632 C CA . ALA A 1 344 ? 12.226 -4.430 13.506 1.00 79.31 344 ALA A CA 1
ATOM 2633 C C . ALA A 1 344 ? 13.159 -4.849 12.358 1.00 79.31 344 ALA A C 1
ATOM 2635 O O . ALA A 1 344 ? 13.715 -5.948 12.356 1.00 79.31 344 ALA A O 1
ATOM 2636 N N . GLY A 1 345 ? 13.307 -3.970 11.367 1.00 82.25 345 GLY A N 1
ATOM 2637 C CA . GLY A 1 345 ? 14.108 -4.234 10.169 1.00 82.25 345 GLY A CA 1
ATOM 2638 C C . GLY A 1 345 ? 13.417 -5.109 9.118 1.00 82.25 345 GLY A C 1
ATOM 2639 O O . GLY A 1 345 ? 14.008 -5.395 8.080 1.00 82.25 345 GLY A O 1
ATOM 2640 N N . THR A 1 346 ? 12.162 -5.517 9.337 1.00 89.25 346 THR A N 1
ATOM 2641 C CA . THR A 1 346 ? 11.376 -6.187 8.294 1.00 89.25 346 THR A CA 1
ATOM 2642 C C . THR A 1 346 ? 10.840 -5.147 7.309 1.00 89.25 346 THR A C 1
ATOM 2644 O O . THR A 1 346 ? 10.047 -4.290 7.720 1.00 89.25 346 THR A O 1
ATOM 2647 N N . PRO A 1 347 ? 11.213 -5.217 6.018 1.00 91.44 347 PRO A N 1
ATOM 2648 C CA . PRO A 1 347 ? 10.736 -4.264 5.030 1.00 91.44 347 PRO A CA 1
ATOM 2649 C C . PRO A 1 347 ? 9.218 -4.337 4.859 1.00 91.44 347 PRO A C 1
ATOM 2651 O O . PRO A 1 347 ? 8.609 -5.414 4.925 1.00 91.44 347 PRO A O 1
ATOM 2654 N N . LEU A 1 348 ? 8.599 -3.189 4.592 1.00 92.75 348 LEU A N 1
ATOM 2655 C CA . LEU A 1 348 ? 7.177 -3.127 4.287 1.00 92.75 348 LEU A CA 1
ATOM 2656 C C . LEU A 1 348 ? 6.953 -3.612 2.852 1.00 92.75 348 LEU A C 1
ATOM 2658 O O . LEU A 1 348 ? 7.347 -2.963 1.885 1.00 92.75 348 LEU A O 1
ATOM 2662 N N . SER A 1 349 ? 6.315 -4.774 2.714 1.00 90.31 349 SER A N 1
ATOM 2663 C CA . SER A 1 349 ? 5.935 -5.309 1.404 1.00 90.31 349 SER A CA 1
ATOM 2664 C C . SER A 1 349 ? 4.795 -4.495 0.785 1.00 90.31 349 SER A C 1
ATOM 2666 O O . SER A 1 349 ? 3.856 -4.108 1.483 1.00 90.31 349 SER A O 1
ATOM 2668 N N . ASP A 1 350 ? 4.850 -4.293 -0.531 1.00 89.50 350 ASP A N 1
ATOM 2669 C CA . ASP A 1 350 ? 3.785 -3.651 -1.304 1.00 89.50 350 ASP A CA 1
ATOM 2670 C C . ASP A 1 350 ? 2.833 -4.716 -1.877 1.00 89.50 350 ASP A C 1
ATOM 2672 O O . ASP A 1 350 ? 3.235 -5.575 -2.667 1.00 89.50 350 ASP A O 1
ATOM 2676 N N . ALA A 1 351 ? 1.560 -4.669 -1.480 1.00 86.94 351 ALA A N 1
ATOM 2677 C CA . ALA A 1 351 ? 0.539 -5.627 -1.909 1.00 86.94 351 ALA A CA 1
ATOM 2678 C C . ALA A 1 351 ? 0.168 -5.532 -3.403 1.00 86.94 351 ALA A C 1
ATOM 2680 O O . ALA A 1 351 ? -0.423 -6.464 -3.961 1.00 86.94 351 ALA A O 1
ATOM 2681 N N . CYS A 1 352 ? 0.493 -4.420 -4.059 1.00 85.88 352 CYS A N 1
ATOM 2682 C CA . CYS A 1 352 ? 0.233 -4.183 -5.471 1.00 85.88 352 CYS A CA 1
ATOM 2683 C C . CYS A 1 352 ? 1.356 -4.719 -6.374 1.00 85.88 352 CYS A C 1
ATOM 2685 O O . CYS A 1 352 ? 1.124 -4.850 -7.580 1.00 85.88 352 CYS A O 1
ATOM 2687 N N . ALA A 1 353 ? 2.561 -4.959 -5.832 1.00 87.19 353 ALA A N 1
ATOM 2688 C CA . ALA A 1 353 ? 3.733 -5.401 -6.598 1.00 87.19 353 ALA A CA 1
ATOM 2689 C C . ALA A 1 353 ? 3.461 -6.716 -7.352 1.00 87.19 353 ALA A C 1
ATOM 2691 O O . ALA A 1 353 ? 2.586 -7.498 -6.963 1.00 87.19 353 ALA A O 1
ATOM 2692 N N . LEU A 1 354 ? 4.194 -6.971 -8.441 1.00 86.06 354 LEU A N 1
ATOM 2693 C CA . LEU A 1 354 ? 4.085 -8.219 -9.202 1.00 86.06 354 LEU A CA 1
ATOM 2694 C C . LEU A 1 354 ? 4.253 -9.448 -8.297 1.00 86.06 354 LEU A C 1
ATOM 2696 O O . LEU A 1 354 ? 5.317 -9.699 -7.718 1.00 86.06 354 LEU A O 1
ATOM 2700 N N . THR A 1 355 ? 3.196 -10.255 -8.230 1.00 71.75 355 THR A N 1
ATOM 2701 C CA . THR A 1 355 ? 3.097 -11.435 -7.374 1.00 71.75 355 THR A CA 1
ATOM 2702 C C . THR A 1 355 ? 3.604 -12.661 -8.125 1.00 71.75 355 THR A C 1
ATOM 2704 O O . THR A 1 355 ? 2.914 -13.225 -8.967 1.00 71.75 355 THR A O 1
ATOM 2707 N N . THR A 1 356 ? 4.841 -13.087 -7.863 1.00 57.44 356 THR A N 1
ATOM 2708 C CA . THR A 1 356 ? 5.418 -14.266 -8.547 1.00 57.44 356 THR A CA 1
ATOM 2709 C C . THR A 1 356 ? 6.098 -15.263 -7.609 1.00 57.44 356 THR A C 1
ATOM 2711 O O . THR A 1 356 ? 6.851 -16.112 -8.085 1.00 57.44 356 THR A O 1
ATOM 2714 N N . ALA A 1 357 ? 5.873 -15.149 -6.298 1.00 45.12 357 ALA A N 1
ATOM 2715 C CA . ALA A 1 357 ? 6.323 -16.116 -5.295 1.00 45.12 357 ALA A CA 1
ATOM 2716 C C . ALA A 1 357 ? 5.170 -17.049 -4.914 1.00 45.12 357 ALA A C 1
ATOM 2718 O O . ALA A 1 357 ? 4.073 -16.537 -4.593 1.00 45.12 357 ALA A O 1
#

pLDDT: mean 86.65, std 11.28, range [34.72, 97.88]